Protein AF-A0A7V8WWT4-F1 (afdb_monomer_lite)

pLDDT: mean 82.58, std 17.5, range [40.53, 98.88]

Radius of gyration: 51.22 Å; chains: 1; bounding box: 113×74×146 Å

Structure (mmCIF, N/CA/C/O backbone):
data_AF-A0A7V8WWT4-F1
#
_entry.id   AF-A0A7V8WWT4-F1
#
loop_
_atom_site.group_PDB
_atom_site.id
_atom_site.type_symbol
_atom_site.label_atom_id
_atom_site.label_alt_id
_atom_site.label_comp_id
_atom_site.label_asym_id
_atom_site.label_entity_id
_atom_site.label_seq_id
_atom_site.pdbx_PDB_ins_code
_atom_site.Cartn_x
_atom_site.Cartn_y
_atom_site.Cartn_z
_atom_site.occupancy
_atom_site.B_iso_or_equiv
_atom_site.auth_seq_id
_atom_site.auth_comp_id
_atom_site.auth_asym_id
_atom_site.auth_atom_id
_atom_site.pdbx_PDB_model_num
ATOM 1 N N . MET A 1 1 ? 0.107 -11.619 17.453 1.00 42.78 1 MET A N 1
ATOM 2 C CA . MET A 1 1 ? 0.840 -11.493 16.175 1.00 42.78 1 MET A CA 1
ATOM 3 C C . MET A 1 1 ? -0.227 -11.252 15.140 1.00 42.78 1 MET A C 1
ATOM 5 O O . MET A 1 1 ? -1.083 -12.107 14.954 1.00 42.78 1 MET A O 1
ATOM 9 N N . ASP A 1 2 ? -0.243 -10.055 14.570 1.00 48.91 2 ASP A N 1
ATOM 10 C CA . ASP A 1 2 ? -1.483 -9.476 14.065 1.00 48.91 2 ASP A CA 1
ATOM 11 C C . ASP A 1 2 ? -1.578 -9.683 12.553 1.00 48.91 2 ASP A C 1
ATOM 13 O O . ASP A 1 2 ? -1.270 -8.792 11.765 1.00 48.91 2 ASP A O 1
ATOM 17 N N . LEU A 1 3 ? -2.003 -10.882 12.136 1.00 58.31 3 LEU A N 1
ATOM 18 C CA . LEU A 1 3 ? -2.604 -11.029 10.811 1.00 58.31 3 LEU A CA 1
ATOM 19 C C . LEU A 1 3 ? -3.961 -10.334 10.855 1.00 58.31 3 LEU A C 1
ATOM 21 O O . LEU A 1 3 ? -4.978 -10.917 11.233 1.00 58.31 3 LEU A O 1
ATOM 25 N N . THR A 1 4 ? -3.967 -9.052 10.513 1.00 60.47 4 THR A N 1
ATOM 26 C CA . THR A 1 4 ? -5.210 -8.314 10.341 1.00 60.47 4 THR A CA 1
ATOM 27 C C . THR A 1 4 ? -5.824 -8.667 8.982 1.00 60.47 4 THR A C 1
ATOM 29 O O . THR A 1 4 ? -5.107 -8.982 8.026 1.00 60.47 4 THR A O 1
ATOM 32 N N . PRO A 1 5 ? -7.156 -8.582 8.838 1.00 59.59 5 PRO A N 1
ATOM 33 C CA . PRO A 1 5 ? -7.821 -8.758 7.546 1.00 59.59 5 PRO A CA 1
ATOM 34 C C . PRO A 1 5 ? -7.287 -7.816 6.455 1.00 59.59 5 PRO A C 1
ATOM 36 O O . PRO A 1 5 ? -7.419 -8.108 5.272 1.00 59.59 5 PRO A O 1
ATOM 39 N N . GLN A 1 6 ? -6.687 -6.687 6.841 1.00 50.34 6 GLN A N 1
ATOM 40 C CA . GLN A 1 6 ? -6.044 -5.749 5.920 1.00 50.34 6 GLN A CA 1
ATOM 41 C C . GLN A 1 6 ? -4.747 -6.331 5.348 1.00 50.34 6 GLN A C 1
ATOM 43 O O . GLN A 1 6 ? -4.588 -6.357 4.134 1.00 50.34 6 GLN A O 1
ATOM 48 N N . VAL A 1 7 ? -3.893 -6.917 6.195 1.00 60.97 7 VAL A N 1
ATOM 49 C CA . VAL A 1 7 ? -2.640 -7.563 5.768 1.00 60.97 7 VAL A CA 1
ATOM 50 C C . VAL A 1 7 ? -2.910 -8.731 4.815 1.00 60.97 7 VAL A C 1
ATOM 52 O O . VAL A 1 7 ? -2.177 -8.911 3.855 1.00 60.97 7 VAL A O 1
ATOM 55 N N . ILE A 1 8 ? -3.997 -9.486 5.006 1.00 61.31 8 ILE A N 1
ATOM 56 C CA . ILE A 1 8 ? -4.389 -10.579 4.092 1.00 61.31 8 ILE A CA 1
ATOM 57 C C . ILE A 1 8 ? -4.761 -10.057 2.691 1.00 61.31 8 ILE A C 1
ATOM 59 O O . ILE A 1 8 ? -4.518 -10.745 1.703 1.00 61.31 8 ILE A O 1
ATOM 63 N N . ASN A 1 9 ? -5.337 -8.855 2.594 1.00 54.53 9 ASN A N 1
ATOM 64 C CA . ASN A 1 9 ? -5.741 -8.257 1.316 1.00 54.53 9 ASN A CA 1
ATOM 65 C C . ASN A 1 9 ? -4.593 -7.540 0.588 1.00 54.53 9 ASN A C 1
ATOM 67 O O . ASN A 1 9 ? -4.677 -7.346 -0.621 1.00 54.53 9 ASN A O 1
ATOM 71 N N . GLU A 1 10 ? -3.544 -7.143 1.307 1.00 61.12 10 GLU A N 1
ATOM 72 C CA . GLU A 1 10 ? -2.399 -6.392 0.772 1.00 61.12 10 GLU A CA 1
ATOM 73 C C . GLU A 1 10 ? -1.222 -7.287 0.348 1.00 61.12 10 GLU A C 1
ATOM 75 O O . GLU A 1 10 ? -0.209 -6.788 -0.140 1.00 61.12 10 GLU A O 1
ATOM 80 N N . ILE A 1 11 ? -1.323 -8.608 0.523 1.00 66.19 11 ILE A N 1
ATOM 81 C CA . ILE A 1 11 ? -0.240 -9.530 0.170 1.00 66.19 11 ILE A CA 1
ATOM 82 C C . ILE A 1 11 ? -0.206 -9.773 -1.337 1.00 66.19 11 ILE A C 1
ATOM 84 O O . ILE A 1 11 ? -1.115 -10.357 -1.929 1.00 66.19 11 ILE A O 1
ATOM 88 N N . GLU A 1 12 ? 0.906 -9.371 -1.945 1.00 60.31 12 GLU A N 1
ATOM 89 C CA . GLU A 1 12 ? 1.246 -9.690 -3.324 1.00 60.31 12 GLU A CA 1
ATOM 90 C C . GLU A 1 12 ? 2.194 -10.895 -3.364 1.00 60.31 12 GLU A C 1
ATOM 92 O O . GLU A 1 12 ? 3.287 -10.878 -2.797 1.00 60.31 12 GLU A O 1
ATOM 97 N N . PHE A 1 13 ? 1.776 -11.958 -4.051 1.00 74.31 13 PHE A N 1
ATOM 98 C CA . PHE A 1 13 ? 2.595 -13.149 -4.264 1.00 74.31 13 PHE A CA 1
ATOM 99 C C . PHE A 1 13 ? 3.481 -12.971 -5.497 1.00 74.31 13 PHE A C 1
ATOM 101 O O . PHE A 1 13 ? 2.998 -12.609 -6.575 1.00 74.31 13 PHE A O 1
ATOM 108 N N . SER A 1 14 ? 4.773 -13.275 -5.372 1.00 63.94 14 SER A N 1
ATOM 109 C CA . SER A 1 14 ? 5.683 -13.197 -6.515 1.00 63.94 14 SER A CA 1
ATOM 110 C C . SER A 1 14 ? 5.443 -14.342 -7.514 1.00 63.94 14 SER A C 1
ATOM 112 O O . SER A 1 14 ? 5.085 -15.462 -7.141 1.00 63.94 14 SER A O 1
ATOM 114 N N . MET A 1 15 ? 5.607 -14.059 -8.813 1.00 51.66 15 MET A N 1
ATOM 115 C CA . MET A 1 15 ? 5.493 -15.069 -9.869 1.00 51.66 15 MET A CA 1
ATOM 116 C C . MET A 1 15 ? 6.858 -15.693 -10.172 1.00 51.66 15 MET A C 1
ATOM 118 O O . MET A 1 15 ? 7.742 -15.036 -10.728 1.00 51.66 15 MET A O 1
ATOM 122 N N . ALA A 1 16 ? 7.010 -16.986 -9.895 1.00 58.88 16 ALA A N 1
ATOM 123 C CA . ALA A 1 16 ? 8.071 -17.792 -10.488 1.00 58.88 16 ALA A CA 1
ATOM 124 C C . ALA A 1 16 ? 7.676 -18.171 -11.928 1.00 58.88 16 ALA A C 1
ATOM 126 O O . ALA A 1 16 ? 6.510 -18.062 -12.298 1.00 58.88 16 ALA A O 1
ATOM 127 N N . ARG A 1 17 ? 8.632 -18.627 -12.761 1.00 60.00 17 ARG A N 1
ATOM 128 C CA . ARG A 1 17 ? 8.524 -18.887 -14.227 1.00 60.00 17 ARG A CA 1
ATOM 129 C C . ARG A 1 17 ? 7.228 -19.556 -14.739 1.00 60.00 17 ARG A C 1
ATOM 131 O O . ARG A 1 17 ? 7.003 -19.549 -15.950 1.00 60.00 17 ARG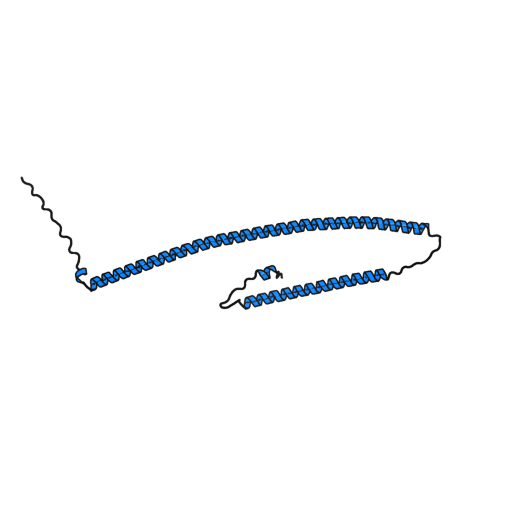 A O 1
ATOM 138 N N . ARG A 1 18 ? 6.399 -20.136 -13.865 1.00 52.44 18 ARG A N 1
ATOM 139 C CA . ARG A 1 18 ? 5.017 -20.539 -14.130 1.00 52.44 18 ARG A CA 1
ATOM 140 C C . ARG A 1 18 ? 4.189 -20.580 -12.825 1.00 52.44 18 ARG A C 1
ATOM 142 O O . ARG A 1 18 ? 4.132 -21.623 -12.188 1.00 52.44 18 ARG A O 1
ATOM 149 N N . GLY A 1 19 ? 3.522 -19.480 -12.468 1.00 66.69 19 GLY A N 1
ATOM 150 C CA . GLY A 1 19 ? 2.599 -19.400 -11.318 1.00 66.69 19 GLY A CA 1
ATOM 151 C C . GLY A 1 19 ? 3.191 -18.722 -10.077 1.00 66.69 19 GLY A C 1
ATOM 152 O O . GLY A 1 19 ? 4.268 -18.138 -10.145 1.00 66.69 19 GLY A O 1
ATOM 153 N N . TYR A 1 20 ? 2.459 -18.768 -8.962 1.00 75.81 20 TYR A N 1
ATOM 154 C CA . TYR A 1 20 ? 2.901 -18.227 -7.672 1.00 75.81 20 TYR A CA 1
ATOM 155 C C . TYR A 1 20 ? 4.046 -19.056 -7.078 1.00 75.81 20 TYR A C 1
ATOM 157 O O . TYR A 1 20 ? 4.105 -20.266 -7.307 1.00 75.81 20 TYR A O 1
ATOM 165 N N . ASP A 1 21 ? 4.944 -18.410 -6.336 1.00 80.94 21 ASP A N 1
ATOM 166 C CA . ASP A 1 21 ? 6.026 -19.075 -5.604 1.00 80.94 21 ASP A CA 1
ATOM 167 C C . ASP A 1 21 ? 5.464 -19.962 -4.465 1.00 80.94 21 ASP A C 1
ATOM 169 O O . ASP A 1 21 ? 4.872 -19.421 -3.525 1.00 80.94 21 ASP A O 1
ATOM 173 N N . PRO A 1 22 ? 5.606 -21.303 -4.531 1.00 75.81 22 PRO A N 1
ATOM 174 C CA . PRO A 1 22 ? 5.054 -22.217 -3.530 1.00 75.81 22 PRO A CA 1
ATOM 175 C C . PRO A 1 22 ? 5.576 -21.952 -2.117 1.00 75.81 22 PRO A C 1
ATOM 177 O O . PRO A 1 22 ? 4.798 -22.019 -1.171 1.00 75.81 22 PRO A O 1
ATOM 180 N N . ASP A 1 23 ? 6.852 -21.580 -1.977 1.00 76.88 23 ASP A N 1
ATOM 181 C CA . ASP A 1 23 ? 7.486 -21.407 -0.666 1.00 76.88 23 ASP A CA 1
ATOM 182 C C . ASP A 1 23 ? 6.906 -20.182 0.071 1.00 76.88 23 ASP A C 1
ATOM 184 O O . ASP A 1 23 ? 6.655 -20.224 1.277 1.00 76.88 23 ASP A O 1
ATOM 188 N N . GLN A 1 24 ? 6.611 -19.098 -0.662 1.00 79.19 24 GLN A N 1
ATOM 189 C CA . GLN A 1 24 ? 5.950 -17.906 -0.108 1.00 79.19 24 GLN A CA 1
ATOM 190 C C . GLN A 1 24 ? 4.486 -18.168 0.258 1.00 79.19 24 GLN A C 1
ATOM 192 O O . GLN A 1 24 ? 3.975 -17.610 1.233 1.00 79.19 24 GLN A O 1
ATOM 197 N N . VAL A 1 25 ? 3.799 -18.997 -0.530 1.00 81.88 25 VAL A N 1
ATOM 198 C CA . VAL A 1 25 ? 2.414 -19.389 -0.249 1.00 81.88 25 VAL A CA 1
ATOM 199 C C . VAL A 1 25 ? 2.359 -20.267 1.002 1.00 81.88 25 VAL A C 1
ATOM 201 O O . VAL A 1 25 ? 1.502 -20.033 1.853 1.00 81.88 25 VAL A O 1
ATOM 204 N N . ASP A 1 26 ? 3.291 -21.204 1.165 1.00 78.69 26 ASP A N 1
ATOM 205 C CA . ASP A 1 26 ? 3.359 -22.086 2.334 1.00 78.69 26 ASP A CA 1
ATOM 206 C C . ASP A 1 26 ? 3.644 -21.308 3.631 1.00 78.69 26 ASP A C 1
ATOM 208 O O . ASP A 1 26 ? 2.933 -21.488 4.624 1.00 78.69 26 ASP A O 1
ATOM 212 N N . GLU A 1 27 ? 4.596 -20.365 3.618 1.00 85.06 27 GLU A N 1
ATOM 213 C CA . GLU A 1 27 ? 4.882 -19.503 4.779 1.00 85.06 27 GLU A CA 1
ATOM 214 C C . GLU A 1 27 ? 3.663 -18.645 5.170 1.00 85.06 27 GLU A C 1
ATOM 216 O O . GLU A 1 27 ? 3.381 -18.413 6.352 1.00 85.06 27 GLU A O 1
ATOM 221 N N . PHE A 1 28 ? 2.908 -18.168 4.178 1.00 84.06 28 PHE A N 1
ATOM 222 C CA . PHE A 1 28 ? 1.687 -17.414 4.428 1.00 84.06 28 PHE A CA 1
ATOM 223 C C . PHE A 1 28 ? 0.571 -18.292 5.008 1.00 84.06 28 PHE A C 1
ATOM 225 O O . PHE A 1 28 ? -0.084 -17.890 5.973 1.00 84.06 28 PHE A O 1
ATOM 232 N N . LEU A 1 29 ? 0.369 -19.497 4.471 1.00 82.06 29 LEU A N 1
ATOM 233 C CA . LEU A 1 29 ? -0.632 -20.440 4.973 1.00 82.06 29 LEU A CA 1
ATOM 234 C C . LEU A 1 29 ? -0.357 -20.852 6.423 1.00 82.06 29 LEU A C 1
ATOM 236 O O . LEU A 1 29 ? -1.304 -20.960 7.204 1.00 82.06 29 LEU A O 1
ATOM 240 N N . GLU A 1 30 ? 0.909 -21.014 6.814 1.00 84.38 30 GLU A N 1
ATOM 241 C CA . GLU A 1 30 ? 1.287 -21.290 8.205 1.00 84.38 30 GLU A CA 1
ATOM 242 C C . GLU A 1 30 ? 0.898 -20.128 9.133 1.00 84.38 30 GLU A C 1
ATOM 244 O O . GLU A 1 30 ? 0.254 -20.331 10.167 1.00 84.38 30 GLU A O 1
ATOM 249 N N . LYS A 1 31 ? 1.181 -18.886 8.721 1.00 84.31 31 LYS A N 1
ATOM 250 C CA . LYS A 1 31 ? 0.790 -17.678 9.468 1.00 84.31 31 LYS A CA 1
ATOM 251 C C . LYS A 1 31 ? -0.730 -17.534 9.597 1.00 84.31 31 LYS A C 1
ATOM 253 O O . LYS A 1 31 ? -1.224 -17.189 10.672 1.00 84.31 31 LYS A O 1
ATOM 258 N N . VAL A 1 32 ? -1.480 -17.823 8.532 1.00 86.62 32 VAL A N 1
ATOM 259 C CA . VAL A 1 32 ? -2.954 -17.808 8.546 1.00 86.62 32 VAL A CA 1
ATOM 260 C C . VAL A 1 32 ? -3.508 -18.902 9.455 1.00 86.62 32 VAL A C 1
ATOM 262 O O . VAL A 1 32 ? -4.432 -18.638 10.223 1.00 86.62 32 VAL A O 1
ATOM 265 N N . ALA A 1 33 ? -2.942 -20.108 9.417 1.00 77.50 33 ALA A N 1
ATOM 266 C CA . ALA A 1 33 ? -3.377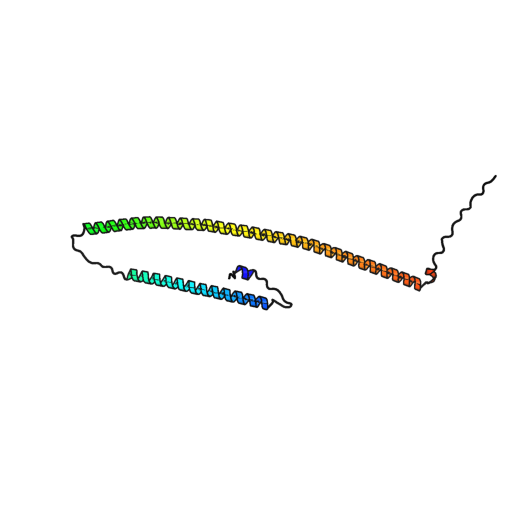 -21.212 10.266 1.00 77.50 33 ALA A CA 1
ATOM 267 C C . ALA A 1 33 ? -3.228 -20.878 11.759 1.00 77.50 33 ALA A C 1
ATOM 269 O O . ALA A 1 33 ? -4.165 -21.112 12.527 1.00 77.50 33 ALA A O 1
ATOM 270 N N . VAL A 1 34 ? -2.103 -20.272 12.159 1.00 88.00 34 VAL A N 1
ATOM 271 C CA . VAL A 1 34 ? -1.879 -19.809 13.541 1.00 88.00 34 VAL A CA 1
ATOM 272 C C . VAL A 1 34 ? -2.888 -18.727 13.926 1.00 88.00 34 VAL A C 1
ATOM 274 O O . VAL A 1 34 ? -3.558 -18.850 14.949 1.00 88.00 34 VAL A O 1
ATOM 277 N N . ALA A 1 35 ? -3.079 -17.712 13.081 1.00 84.69 35 ALA A N 1
ATOM 278 C CA . ALA A 1 35 ? -4.019 -16.629 13.366 1.00 84.69 35 ALA A CA 1
ATOM 279 C C . ALA A 1 35 ? -5.471 -17.126 13.510 1.00 84.69 35 ALA A C 1
ATOM 281 O O . ALA A 1 35 ? -6.195 -16.695 14.407 1.00 84.69 35 ALA A O 1
ATOM 282 N N . VAL A 1 36 ? -5.903 -18.063 12.660 1.00 83.44 36 VAL A N 1
ATOM 283 C CA . VAL A 1 36 ? -7.237 -18.680 12.745 1.00 83.44 36 VAL A CA 1
ATOM 284 C C . VAL A 1 36 ? -7.371 -19.549 13.999 1.00 83.44 36 VAL A C 1
ATOM 286 O O . VAL A 1 36 ? -8.438 -19.559 14.617 1.00 83.44 36 VAL A O 1
ATOM 289 N N . ALA A 1 37 ? -6.316 -20.261 14.402 1.00 81.50 37 ALA A N 1
ATOM 290 C CA . ALA A 1 37 ? -6.307 -21.030 15.645 1.00 81.50 37 ALA A CA 1
ATOM 291 C C . ALA A 1 37 ? -6.447 -20.120 16.878 1.00 81.50 37 ALA A C 1
ATOM 293 O O . ALA A 1 37 ? -7.282 -20.396 17.745 1.00 81.50 37 ALA A O 1
ATOM 294 N N . ASP A 1 38 ? -5.718 -19.004 16.920 1.00 89.12 38 ASP A N 1
ATOM 295 C CA . ASP A 1 38 ? -5.806 -18.008 17.993 1.00 89.12 38 ASP A CA 1
ATOM 296 C C . ASP A 1 38 ? -7.207 -17.383 18.061 1.00 89.12 38 ASP A C 1
ATOM 298 O O . ASP A 1 38 ? -7.804 -17.271 19.134 1.00 89.12 38 ASP A O 1
ATOM 302 N N . LEU A 1 39 ? -7.784 -17.039 16.906 1.00 86.62 39 LEU A N 1
ATOM 303 C CA . LEU A 1 39 ? -9.111 -16.425 16.820 1.00 86.62 39 LEU A CA 1
ATOM 304 C C . LEU A 1 39 ? -10.216 -17.402 17.247 1.00 86.62 39 LEU A C 1
ATOM 306 O O . LEU A 1 39 ? -11.123 -17.024 17.990 1.00 86.62 39 LEU A O 1
ATOM 310 N N . ASN A 1 40 ? -10.116 -18.674 16.849 1.00 85.00 40 ASN A N 1
ATOM 311 C CA . ASN A 1 40 ? -11.020 -19.730 17.311 1.00 85.00 40 ASN A CA 1
ATOM 312 C C . ASN A 1 40 ? -10.891 -19.985 18.817 1.00 85.00 40 ASN A C 1
ATOM 314 O O . ASN A 1 40 ? -11.911 -20.173 19.485 1.00 85.00 40 ASN A O 1
ATOM 318 N N . THR A 1 41 ? -9.671 -19.949 19.357 1.00 93.12 41 THR A N 1
ATOM 319 C CA . THR A 1 41 ? -9.417 -20.078 20.800 1.00 93.12 41 THR A CA 1
ATOM 320 C C . THR A 1 41 ? -10.062 -18.920 21.560 1.00 93.12 41 THR A C 1
ATOM 322 O O . THR A 1 41 ? -10.857 -19.149 22.471 1.00 93.12 41 THR A O 1
ATOM 325 N N . GLY A 1 42 ? -9.854 -17.679 21.109 1.00 91.56 42 GLY A N 1
ATOM 326 C CA . GLY A 1 42 ? -10.501 -16.503 21.693 1.00 91.56 42 GLY A CA 1
ATOM 327 C C . GLY A 1 42 ? -12.033 -16.541 21.602 1.00 91.56 42 GLY A C 1
ATOM 328 O O . GLY A 1 42 ? -12.723 -16.132 22.539 1.00 91.56 42 GLY A O 1
ATOM 329 N N . LEU A 1 43 ? -12.595 -17.080 20.513 1.00 89.94 43 LEU A N 1
ATOM 330 C CA . LEU A 1 43 ? -14.040 -17.298 20.371 1.00 89.94 43 LEU A CA 1
ATOM 331 C C . LEU A 1 43 ? -14.572 -18.340 21.363 1.00 89.94 43 LEU A C 1
ATOM 333 O O . LEU A 1 43 ? -15.656 -18.149 21.920 1.00 89.94 43 LEU A O 1
ATOM 337 N N . ALA A 1 44 ? -13.835 -19.430 21.584 1.00 91.06 44 ALA A N 1
ATOM 338 C CA . ALA A 1 44 ? -14.193 -20.452 22.563 1.00 91.06 44 ALA A CA 1
ATOM 339 C C . ALA A 1 44 ? -14.186 -19.877 23.989 1.00 91.06 44 ALA A C 1
ATOM 341 O O . ALA A 1 44 ? -15.183 -20.007 24.700 1.00 91.06 44 ALA A O 1
ATOM 342 N N . GLU A 1 45 ? -13.136 -19.145 24.363 1.00 94.19 45 GLU A N 1
ATOM 343 C CA . GLU A 1 45 ? -13.027 -18.476 25.666 1.00 94.19 45 GLU A CA 1
ATOM 344 C C . GLU A 1 45 ? -14.109 -17.405 25.869 1.00 94.19 45 GLU A C 1
ATOM 346 O O . GLU A 1 45 ? -14.678 -17.263 26.954 1.00 94.19 45 GLU A O 1
ATOM 351 N N . ALA A 1 46 ? -14.430 -16.627 24.830 1.00 89.88 46 ALA A N 1
ATOM 352 C CA . ALA A 1 46 ? -15.505 -15.641 24.891 1.00 89.88 46 ALA A CA 1
ATOM 353 C C . ALA A 1 46 ? -16.871 -16.308 25.107 1.00 89.88 46 ALA A C 1
ATOM 355 O O . ALA A 1 46 ? -17.640 -15.859 25.959 1.00 89.88 46 ALA A O 1
ATOM 356 N N . ARG A 1 47 ? -17.156 -17.401 24.389 1.00 93.31 47 ARG A N 1
ATOM 357 C CA . ARG A 1 47 ? -18.388 -18.187 24.564 1.00 93.31 47 ARG A CA 1
ATOM 358 C C . ARG A 1 47 ? -18.478 -18.803 25.955 1.00 93.31 47 ARG A C 1
ATOM 360 O O . ARG A 1 47 ? -19.542 -18.753 26.564 1.00 93.31 47 ARG A O 1
ATOM 367 N N . GLU A 1 48 ? -17.376 -19.329 26.483 1.00 94.06 48 GLU A N 1
ATOM 368 C CA . GLU A 1 48 ? -17.342 -19.880 27.838 1.00 94.06 48 GLU A CA 1
ATOM 369 C C . GLU A 1 48 ? -17.622 -18.803 28.894 1.00 94.06 48 GLU A C 1
ATOM 371 O O . GLU A 1 48 ? -18.425 -19.024 29.803 1.00 94.06 48 GLU A O 1
ATOM 376 N N . ARG A 1 49 ? -17.044 -17.604 28.746 1.00 90.06 49 ARG A N 1
ATOM 377 C CA . ARG A 1 49 ? -17.319 -16.471 29.644 1.00 90.06 49 ARG A CA 1
ATOM 378 C C . ARG A 1 49 ? -18.781 -16.035 29.612 1.00 90.06 49 ARG A C 1
ATOM 380 O O . ARG A 1 49 ? -19.328 -15.741 30.675 1.00 90.06 49 ARG A O 1
ATOM 387 N N . VAL A 1 50 ? -19.408 -16.014 28.433 1.00 93.12 50 VAL A N 1
ATOM 388 C CA . VAL A 1 50 ? -20.845 -15.723 28.291 1.00 93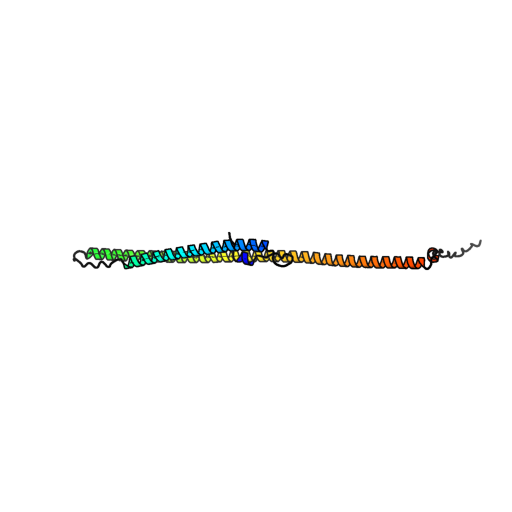.12 50 VAL A CA 1
ATOM 389 C C . VAL A 1 50 ? -21.672 -16.802 28.987 1.00 93.12 50 VAL A C 1
ATOM 391 O O . VAL A 1 50 ? -22.442 -16.475 29.885 1.00 93.12 50 VAL A O 1
ATOM 394 N N . ALA A 1 51 ? -21.419 -18.083 28.708 1.00 93.94 51 ALA A N 1
ATOM 395 C CA . ALA A 1 51 ? -22.124 -19.193 29.354 1.00 93.94 51 ALA A CA 1
ATOM 396 C C . ALA A 1 51 ? -21.924 -19.229 30.885 1.00 93.94 51 ALA A C 1
ATOM 398 O O . ALA A 1 51 ? -22.787 -19.684 31.637 1.00 93.94 51 ALA A O 1
ATOM 399 N N . ALA A 1 52 ? -20.771 -18.781 31.388 1.00 91.94 52 ALA A N 1
ATOM 400 C CA . ALA A 1 52 ? -20.514 -18.648 32.821 1.00 91.94 52 ALA A CA 1
ATOM 401 C C . ALA A 1 52 ? -21.217 -17.430 33.444 1.00 91.94 52 ALA A C 1
ATOM 403 O O . ALA A 1 52 ? -21.522 -17.445 34.637 1.00 91.94 52 ALA A O 1
ATOM 404 N N . ALA A 1 53 ? -21.437 -16.361 32.677 1.00 86.31 53 ALA A N 1
ATOM 405 C CA . ALA A 1 53 ? -22.205 -15.200 33.117 1.00 86.31 53 ALA A CA 1
ATOM 406 C C . ALA A 1 53 ? -23.709 -15.504 33.146 1.00 86.31 53 ALA A C 1
ATOM 408 O O . ALA A 1 53 ? -24.365 -15.162 34.126 1.00 86.31 53 ALA A O 1
ATOM 409 N N . GLU A 1 54 ? -24.220 -16.209 32.135 1.00 91.56 54 GLU A N 1
ATOM 410 C CA . GLU A 1 54 ? -25.615 -16.663 32.057 1.00 91.56 54 GLU A CA 1
ATOM 411 C C . GLU A 1 54 ? -25.969 -17.584 33.229 1.00 91.56 54 GLU A C 1
ATOM 413 O O . GLU A 1 54 ? -26.917 -17.301 33.955 1.00 91.56 54 GLU A O 1
ATOM 418 N N . ARG A 1 55 ? -25.135 -18.592 33.528 1.00 91.75 55 ARG A N 1
ATOM 419 C CA . ARG A 1 55 ? -25.339 -19.471 34.697 1.00 91.75 55 ARG A CA 1
ATOM 420 C C . ARG A 1 55 ? -25.411 -18.710 36.023 1.00 91.75 55 ARG A C 1
ATOM 422 O O . ARG A 1 55 ? -26.257 -19.001 36.859 1.00 91.75 55 ARG A O 1
ATOM 429 N N . ARG A 1 56 ? -24.561 -17.694 36.210 1.00 87.62 56 ARG A N 1
ATOM 430 C CA . ARG A 1 56 ? -24.592 -16.842 37.413 1.00 87.62 56 ARG A CA 1
ATOM 431 C C . ARG A 1 56 ? -25.853 -15.981 37.494 1.00 87.62 56 ARG A C 1
ATOM 433 O O . ARG A 1 56 ? -26.321 -15.713 38.598 1.00 87.62 56 ARG A O 1
ATOM 440 N N . ALA A 1 57 ? -26.382 -15.536 36.354 1.00 84.25 57 ALA A N 1
ATOM 441 C CA . ALA A 1 57 ? -27.634 -14.790 36.298 1.00 84.25 57 ALA A CA 1
ATOM 442 C C . ALA A 1 57 ? -28.831 -15.693 36.636 1.00 84.25 57 ALA A C 1
ATOM 444 O O . ALA A 1 57 ? -29.635 -15.324 37.489 1.00 84.25 57 ALA A O 1
ATOM 445 N N . GLU A 1 58 ? -28.886 -16.901 36.068 1.00 87.94 58 GLU A N 1
ATOM 446 C CA . GLU A 1 58 ? -29.920 -17.899 36.374 1.00 87.94 58 GLU A CA 1
ATOM 447 C C . GLU A 1 58 ? -29.892 -18.312 37.854 1.00 87.94 58 GLU A C 1
ATOM 449 O O . GLU A 1 58 ? -30.927 -18.326 38.517 1.00 87.94 58 GLU A O 1
ATOM 454 N N . GLU A 1 59 ? -28.714 -18.576 38.428 1.00 85.25 59 GLU A N 1
ATOM 455 C CA . GLU A 1 59 ? -28.575 -18.886 39.858 1.00 85.25 59 GLU A CA 1
ATOM 456 C C . GLU A 1 59 ? -29.049 -17.733 40.759 1.00 85.25 59 GLU A C 1
ATOM 458 O O . GLU A 1 59 ? -29.652 -17.969 41.812 1.00 85.25 59 GLU A O 1
ATOM 463 N N . ALA A 1 60 ? -28.806 -16.481 40.358 1.00 78.81 60 ALA A N 1
ATOM 464 C CA . ALA A 1 60 ? -29.284 -15.306 41.080 1.00 78.81 60 ALA A CA 1
ATOM 465 C C . ALA A 1 60 ? -30.811 -15.152 40.983 1.00 78.81 60 ALA A C 1
ATOM 467 O O . ALA A 1 60 ? -31.450 -14.804 41.979 1.00 78.81 60 ALA A O 1
ATOM 468 N N . GLU A 1 61 ? -31.395 -15.457 39.825 1.00 80.88 61 GLU A N 1
ATOM 469 C CA . GLU A 1 61 ? -32.838 -15.407 39.588 1.00 80.88 61 GLU A CA 1
ATOM 470 C C . GLU A 1 61 ? -33.567 -16.515 40.362 1.00 80.88 61 GLU A C 1
ATOM 472 O O . GLU A 1 61 ? -34.505 -16.238 41.109 1.00 80.88 61 GLU A O 1
ATOM 477 N N . VAL A 1 62 ? -33.051 -17.748 40.336 1.00 81.88 62 VAL A N 1
ATOM 478 C CA . VAL A 1 62 ? -33.578 -18.862 41.139 1.00 81.88 62 VAL A CA 1
ATOM 479 C C . VAL A 1 62 ? -33.464 -18.571 42.639 1.00 81.88 62 VAL A C 1
ATOM 481 O O . VAL A 1 62 ? -34.397 -18.850 43.392 1.00 81.88 62 VAL A O 1
ATOM 484 N N . LYS A 1 63 ? -32.367 -17.958 43.102 1.00 79.62 63 LYS A N 1
ATOM 485 C CA . LYS A 1 63 ? -32.200 -17.564 44.512 1.00 79.62 63 LYS A CA 1
ATOM 486 C C . LYS A 1 63 ? -33.136 -16.421 44.921 1.00 79.62 63 LYS A C 1
ATOM 488 O O . LYS A 1 63 ? -33.561 -16.374 46.077 1.00 79.62 63 LYS A O 1
ATOM 493 N N . ALA A 1 64 ? -33.479 -15.527 43.995 1.00 73.00 64 ALA A N 1
ATOM 494 C CA . ALA A 1 64 ? -34.482 -14.489 44.209 1.00 73.00 64 ALA A CA 1
ATOM 495 C C . ALA A 1 64 ? -35.902 -15.080 44.279 1.00 73.00 64 ALA A C 1
ATOM 497 O O . ALA A 1 64 ? -36.669 -14.693 45.159 1.00 73.00 64 ALA A O 1
ATOM 498 N N . SER A 1 65 ? -36.223 -16.064 43.434 1.00 70.75 65 SER A N 1
ATOM 499 C CA . SER A 1 65 ? -37.523 -16.753 43.426 1.00 70.75 65 SER A CA 1
ATOM 500 C C . SER A 1 65 ? -37.701 -17.777 44.556 1.00 70.75 65 SER A C 1
ATOM 502 O O . SER A 1 65 ? -38.828 -18.060 44.947 1.00 70.75 65 SER A O 1
ATOM 504 N N . GLN A 1 66 ? -36.616 -18.331 45.109 1.00 59.19 66 GLN A N 1
ATOM 505 C CA . GLN A 1 66 ? -36.655 -19.260 46.250 1.00 59.19 66 GLN A CA 1
ATOM 506 C C . GLN A 1 66 ? -36.657 -18.565 47.618 1.00 59.19 66 GLN A C 1
ATOM 508 O O . GLN A 1 66 ? -36.696 -19.248 48.640 1.00 59.19 66 GLN A O 1
ATOM 513 N N . ARG A 1 67 ? -36.619 -17.228 47.679 1.00 51.84 67 ARG A N 1
ATOM 514 C CA . ARG A 1 67 ? -36.794 -16.488 48.934 1.00 51.84 67 ARG A CA 1
ATOM 515 C C . ARG A 1 67 ? -38.282 -16.559 49.323 1.00 51.84 67 ARG A C 1
ATOM 517 O O . ARG A 1 67 ? -39.092 -15.920 48.660 1.00 51.84 67 ARG A O 1
ATOM 524 N N . PRO A 1 68 ? -38.674 -17.323 50.362 1.00 47.00 68 PRO A N 1
ATOM 525 C CA . PRO A 1 68 ? -40.082 -17.490 50.686 1.00 47.00 68 PRO A CA 1
ATOM 526 C C . PRO A 1 68 ? -40.649 -16.198 51.285 1.00 47.00 68 PRO A C 1
ATOM 528 O O . PRO A 1 68 ? -40.039 -15.595 52.175 1.00 47.00 68 PRO A O 1
ATOM 531 N N . GLU A 1 69 ? -41.845 -15.816 50.834 1.00 40.53 69 GLU A N 1
ATOM 532 C CA . GLU A 1 69 ? -42.760 -14.943 51.568 1.00 40.53 69 GLU A CA 1
ATOM 533 C C . GLU A 1 69 ? -43.009 -15.554 52.956 1.00 40.53 69 GLU A C 1
ATOM 535 O O . GLU A 1 69 ? -43.802 -16.480 53.126 1.00 40.53 69 GLU A O 1
ATOM 540 N N . ARG A 1 70 ? -42.320 -15.050 53.984 1.00 44.41 70 ARG A N 1
ATOM 541 C CA . ARG A 1 70 ? -42.774 -15.222 55.367 1.00 44.41 70 ARG A CA 1
ATOM 542 C C . ARG A 1 70 ? -43.887 -14.216 55.618 1.00 44.41 70 ARG A C 1
ATOM 544 O O . ARG A 1 70 ? -43.645 -13.124 56.122 1.00 44.41 70 ARG A O 1
ATOM 551 N N . VAL A 1 71 ? -45.105 -14.616 55.277 1.00 44.81 71 VAL A N 1
ATOM 552 C CA . VAL A 1 71 ? -46.311 -14.068 55.896 1.00 44.81 71 VAL A CA 1
ATOM 553 C C . VAL A 1 71 ? -46.397 -14.684 57.294 1.00 44.81 71 VAL A C 1
ATOM 555 O O . VAL A 1 71 ? -46.586 -15.890 57.436 1.00 44.81 71 VAL A O 1
ATOM 558 N N . VAL A 1 72 ? -46.188 -13.870 58.329 1.00 44.56 72 VAL A N 1
ATOM 559 C CA . VAL A 1 72 ? -46.496 -14.215 59.723 1.00 44.56 72 VAL A CA 1
ATOM 560 C C . VAL A 1 72 ? -47.359 -13.087 60.282 1.00 44.56 72 VAL A C 1
ATOM 562 O O . VAL A 1 72 ? -46.928 -11.937 60.328 1.00 44.56 72 VAL A O 1
ATOM 565 N N . GLU A 1 73 ? -48.589 -13.423 60.668 1.00 42.56 73 GLU A N 1
ATOM 566 C CA . GLU A 1 73 ? -49.552 -12.529 61.315 1.00 42.56 73 GLU A CA 1
ATOM 567 C C . GLU A 1 73 ? -49.194 -12.243 62.793 1.00 42.56 73 GLU A C 1
ATOM 569 O O . GLU A 1 73 ? -49.080 -13.159 63.602 1.00 42.56 73 GLU A O 1
ATOM 574 N N . VAL A 1 74 ? -49.009 -10.944 63.081 1.00 56.50 74 VAL A N 1
ATOM 575 C CA . VAL A 1 74 ? -49.482 -10.060 64.188 1.00 56.50 74 VAL A CA 1
ATOM 576 C C . VAL A 1 74 ? -49.496 -10.557 65.656 1.00 56.50 74 VAL A C 1
ATOM 578 O O . VAL A 1 74 ? -50.129 -11.560 65.977 1.00 56.50 74 VAL A O 1
ATOM 581 N N . PRO A 1 75 ? -48.921 -9.770 66.604 1.00 44.84 75 PRO A N 1
ATOM 582 C CA . PRO A 1 75 ? -49.751 -9.094 67.633 1.00 44.84 75 PRO A CA 1
ATOM 583 C C . PRO A 1 75 ? -49.543 -7.560 67.772 1.00 44.84 75 PRO A C 1
ATOM 585 O O . PRO A 1 75 ? -48.475 -7.004 67.526 1.00 44.84 75 PRO A O 1
ATOM 588 N N . ALA A 1 76 ? -50.602 -6.878 68.219 1.00 46.09 76 ALA A N 1
ATOM 589 C CA . ALA A 1 76 ? -50.896 -5.447 68.085 1.00 46.09 76 ALA A CA 1
ATOM 590 C C . ALA A 1 76 ? -50.230 -4.451 69.076 1.00 46.09 76 ALA A C 1
ATOM 592 O O . ALA A 1 76 ? -50.879 -3.504 69.510 1.00 46.09 76 ALA A O 1
ATOM 593 N N . GLU A 1 77 ? -48.931 -4.568 69.372 1.00 41.88 77 GLU A N 1
ATOM 594 C CA . GLU A 1 77 ? -48.184 -3.516 70.115 1.00 41.88 77 GLU A CA 1
ATOM 595 C C . GLU A 1 77 ? -47.097 -2.808 69.275 1.00 41.88 77 GLU A C 1
ATOM 597 O O . GLU A 1 77 ? -46.419 -1.897 69.741 1.00 41.88 77 GLU A O 1
ATOM 602 N N . GLN A 1 78 ? -46.959 -3.158 67.991 1.00 46.78 78 GLN A N 1
ATOM 603 C CA . GLN A 1 78 ? -45.834 -2.740 67.137 1.00 46.78 78 GLN A CA 1
ATOM 604 C C . GLN A 1 78 ? -46.155 -1.632 66.116 1.00 46.78 78 GLN A C 1
ATOM 606 O O . GLN A 1 78 ? -45.306 -1.302 65.292 1.00 46.78 78 GLN A O 1
ATOM 611 N N . SER A 1 79 ? -47.338 -1.008 66.155 1.00 47.47 79 SER A N 1
ATOM 612 C CA . SER A 1 79 ? -47.773 -0.065 65.103 1.00 47.47 79 SER A CA 1
ATOM 613 C C . SER A 1 79 ? -46.912 1.203 64.985 1.00 47.47 79 SER A C 1
ATOM 615 O O . SER A 1 79 ? -46.855 1.792 63.909 1.00 47.47 79 SER A O 1
ATOM 617 N N . ALA A 1 80 ? -46.209 1.609 66.049 1.00 49.75 80 ALA A N 1
ATOM 618 C CA . ALA A 1 80 ? -45.234 2.704 65.989 1.00 49.75 80 ALA A CA 1
ATOM 619 C C . ALA A 1 80 ? -43.876 2.258 65.408 1.00 49.75 80 ALA A C 1
ATOM 621 O O . ALA A 1 80 ? -43.202 3.039 64.746 1.00 49.75 80 ALA A O 1
ATOM 622 N N . SER A 1 81 ? -43.491 0.992 65.608 1.00 54.09 81 SER A N 1
ATOM 623 C CA . SER A 1 81 ? -42.245 0.418 65.084 1.00 54.09 81 SER A CA 1
ATOM 624 C C . SER A 1 81 ? -42.381 -0.001 63.616 1.00 54.09 81 SER A C 1
ATOM 626 O O . SER A 1 81 ? -41.488 0.280 62.831 1.00 54.09 81 SER A O 1
ATOM 628 N N . ALA A 1 82 ? -43.516 -0.569 63.201 1.00 54.81 82 ALA A N 1
ATOM 629 C CA . ALA A 1 82 ? -43.778 -0.914 61.801 1.00 54.81 82 ALA A CA 1
ATOM 630 C C . ALA A 1 82 ? -43.910 0.329 60.899 1.00 54.81 82 ALA A C 1
ATOM 632 O O . ALA A 1 82 ? -43.420 0.324 59.774 1.00 54.81 82 ALA A O 1
ATOM 633 N N . ALA A 1 83 ? -44.514 1.412 61.403 1.00 59.84 83 ALA A N 1
ATOM 634 C CA . ALA A 1 83 ? -44.575 2.689 60.690 1.00 59.84 83 ALA A CA 1
ATOM 635 C C . ALA A 1 83 ? -43.193 3.359 60.575 1.00 59.84 83 ALA A C 1
ATOM 637 O O . ALA A 1 83 ? -42.887 3.939 59.537 1.00 59.84 83 ALA A O 1
ATOM 638 N N . ALA A 1 84 ? -42.340 3.237 61.599 1.00 63.03 84 ALA A N 1
ATOM 639 C CA . ALA A 1 84 ? -40.956 3.709 61.540 1.00 63.03 84 ALA A CA 1
ATOM 640 C C . ALA A 1 84 ? -40.113 2.911 60.527 1.00 63.03 84 ALA A C 1
ATOM 642 O O . ALA A 1 84 ? -39.403 3.511 59.728 1.00 63.03 84 ALA A O 1
ATOM 643 N N . VAL A 1 85 ? -40.261 1.581 60.490 1.00 66.94 85 VAL A N 1
ATOM 644 C CA . VAL A 1 85 ? -39.563 0.706 59.526 1.00 66.94 85 VAL A CA 1
ATOM 645 C C . VAL A 1 85 ? -40.053 0.941 58.088 1.00 66.94 85 VAL A C 1
ATOM 647 O O . VAL A 1 85 ? -39.255 0.924 57.154 1.00 66.94 85 VAL A O 1
ATOM 650 N N . ALA A 1 86 ? -41.347 1.213 57.883 1.00 70.62 86 ALA A N 1
ATOM 651 C CA . ALA A 1 86 ? -41.883 1.579 56.569 1.00 70.62 86 ALA A CA 1
ATOM 652 C C . ALA A 1 86 ? -41.400 2.966 56.100 1.00 70.62 86 ALA A C 1
ATOM 654 O O . ALA A 1 86 ? -41.070 3.133 54.927 1.00 70.62 86 ALA A O 1
ATOM 655 N N . ALA A 1 87 ? -41.303 3.938 57.014 1.00 72.75 87 ALA A N 1
ATOM 656 C CA . ALA A 1 87 ? -40.772 5.268 56.718 1.00 72.75 87 ALA A CA 1
ATOM 657 C C . ALA A 1 87 ? -39.260 5.246 56.407 1.00 72.75 87 ALA A C 1
ATOM 659 O O . ALA A 1 87 ? -38.811 5.954 55.505 1.00 72.75 87 ALA A O 1
ATOM 660 N N . GLU A 1 88 ? -38.475 4.410 57.098 1.00 73.75 88 GLU A N 1
ATOM 661 C CA . GLU A 1 88 ? -37.062 4.167 56.762 1.00 73.75 88 GLU A CA 1
ATOM 662 C C . GLU A 1 88 ? -36.912 3.502 55.387 1.00 73.75 88 GLU A C 1
ATOM 664 O O . GLU A 1 88 ? -36.096 3.949 54.582 1.00 73.75 88 GLU A O 1
ATOM 669 N N . ALA A 1 89 ? -37.750 2.512 55.061 1.00 77.38 89 ALA A N 1
ATOM 670 C CA . ALA A 1 89 ? -37.742 1.873 53.744 1.00 77.38 89 ALA A CA 1
ATOM 671 C C . ALA A 1 89 ? -38.106 2.848 52.604 1.00 77.38 89 ALA A C 1
ATOM 673 O O . ALA A 1 89 ? -37.503 2.804 51.529 1.00 77.38 89 ALA A O 1
ATOM 674 N N . GLU A 1 90 ? -39.053 3.769 52.816 1.00 80.38 90 GLU A N 1
ATOM 675 C CA . GLU A 1 90 ? -39.354 4.833 51.847 1.00 80.38 90 GLU A CA 1
ATOM 676 C C . GLU A 1 90 ? -38.189 5.821 51.676 1.00 80.38 90 GLU A C 1
ATOM 678 O O . GLU A 1 90 ? -37.875 6.204 50.544 1.00 80.38 90 GLU A O 1
ATOM 683 N N . ALA A 1 91 ? -37.501 6.192 52.761 1.00 83.38 91 ALA A N 1
ATOM 684 C CA . ALA A 1 91 ? -36.312 7.045 52.705 1.00 83.38 91 ALA A CA 1
ATOM 685 C C . ALA A 1 91 ? -35.127 6.362 51.987 1.00 83.38 91 ALA A C 1
ATOM 687 O O . ALA A 1 91 ? -34.406 6.999 51.208 1.00 83.38 91 ALA A O 1
ATOM 688 N N . GLU A 1 92 ? -34.941 5.055 52.177 1.00 86.56 92 GLU A N 1
ATOM 689 C CA . GLU A 1 92 ? -33.959 4.248 51.442 1.00 86.56 92 GLU A CA 1
ATOM 690 C C . GLU A 1 92 ? -34.297 4.149 49.947 1.00 86.56 92 GLU A C 1
ATOM 692 O O . GLU A 1 92 ? -33.421 4.306 49.096 1.00 86.56 92 GLU A O 1
ATOM 697 N N . LEU A 1 93 ? -35.571 3.985 49.583 1.00 87.12 93 LEU A N 1
ATOM 698 C CA . LEU A 1 93 ? -36.003 3.997 48.179 1.00 87.12 93 LEU A CA 1
ATOM 699 C C . LEU A 1 93 ? -35.798 5.368 47.518 1.00 87.12 93 LEU A C 1
ATOM 701 O O . LEU A 1 93 ? -35.390 5.446 46.358 1.00 87.12 93 LEU A O 1
ATOM 705 N N . GLU A 1 94 ? -36.067 6.457 48.235 1.00 90.06 94 GLU A N 1
ATOM 706 C CA . GLU A 1 94 ? -35.791 7.832 47.798 1.00 90.06 94 GLU A CA 1
ATOM 707 C C . GLU A 1 94 ? -34.292 8.077 47.558 1.00 90.06 94 GLU A C 1
ATOM 709 O O . GLU A 1 94 ? -33.908 8.704 46.564 1.00 90.06 94 GLU A O 1
ATOM 714 N N . THR A 1 95 ? -33.425 7.577 48.441 1.00 91.25 95 THR A N 1
ATOM 715 C CA . THR A 1 95 ? -31.967 7.694 48.277 1.00 91.25 95 THR A CA 1
ATOM 716 C C . THR A 1 95 ? -31.456 6.816 47.135 1.00 91.25 95 THR A C 1
ATOM 718 O O . THR A 1 95 ? -30.707 7.321 46.298 1.00 91.25 95 THR A O 1
ATOM 721 N N . LEU A 1 96 ? -31.937 5.575 47.003 1.00 92.62 96 LEU A N 1
ATOM 722 C CA . LEU A 1 96 ? -31.658 4.688 45.864 1.00 92.62 96 LEU A CA 1
ATOM 723 C C . LEU A 1 96 ? -32.071 5.307 44.522 1.00 92.62 96 LEU A C 1
ATOM 725 O O . LEU A 1 96 ? -31.323 5.239 43.550 1.00 92.62 96 LEU A O 1
ATOM 729 N N . LYS A 1 97 ? -33.232 5.965 44.449 1.00 94.62 97 LYS A N 1
ATOM 730 C CA . LYS A 1 97 ? -33.662 6.674 43.230 1.00 94.62 97 LYS A CA 1
ATOM 731 C C . LYS A 1 97 ? -32.720 7.828 42.888 1.00 94.62 97 LYS A C 1
ATOM 733 O O . LYS A 1 97 ? -32.338 7.976 41.728 1.00 94.62 97 LYS A O 1
ATOM 738 N N . ARG A 1 98 ? -32.308 8.633 43.878 1.00 93.62 98 ARG A N 1
ATOM 739 C CA . ARG A 1 98 ? -31.348 9.734 43.662 1.00 93.62 98 ARG A CA 1
ATOM 740 C C . ARG A 1 98 ? -29.984 9.222 43.199 1.00 93.62 98 ARG A C 1
ATOM 742 O O . ARG A 1 98 ? -29.404 9.817 42.291 1.00 93.62 98 ARG A O 1
ATOM 749 N N . THR A 1 99 ? -29.479 8.132 43.777 1.00 94.25 99 THR A N 1
ATOM 750 C CA . THR A 1 99 ? -28.197 7.549 43.354 1.00 94.25 99 THR A CA 1
ATOM 751 C C . THR A 1 99 ? -28.283 6.927 41.965 1.00 94.25 99 THR A C 1
ATOM 753 O O . THR A 1 99 ? -27.365 7.122 41.174 1.00 94.25 99 THR A O 1
ATOM 756 N N . LEU A 1 100 ? -29.395 6.274 41.616 1.00 96.25 100 LEU A N 1
ATOM 757 C CA . LEU A 1 100 ? -29.610 5.699 40.285 1.00 96.25 100 LEU A CA 1
ATOM 758 C C . LEU A 1 100 ? -29.680 6.785 39.203 1.00 96.25 100 LEU A C 1
ATOM 760 O O . LEU A 1 100 ? -29.057 6.644 38.156 1.00 96.25 100 LEU A O 1
ATOM 764 N N . VAL A 1 101 ? -30.348 7.911 39.469 1.00 96.12 101 VAL A N 1
ATOM 765 C CA . VAL A 1 101 ? -30.374 9.058 38.541 1.00 96.12 101 VAL A CA 1
ATOM 766 C C . VAL A 1 101 ? -28.985 9.678 38.369 1.00 96.12 101 VAL A C 1
ATOM 768 O O . VAL A 1 101 ? -28.608 10.043 37.255 1.00 96.12 101 VAL A O 1
ATOM 771 N N . LEU A 1 102 ? -28.203 9.791 39.446 1.00 96.25 102 LEU A N 1
ATOM 772 C CA . LEU A 1 102 ? -26.834 10.299 39.360 1.00 96.25 102 LEU A CA 1
ATOM 773 C C . LEU A 1 102 ? -25.935 9.337 38.573 1.00 96.25 102 LEU A C 1
ATOM 775 O O . LEU A 1 102 ? -25.213 9.789 37.687 1.00 96.25 102 LEU A O 1
ATOM 779 N N . ALA A 1 103 ? -26.049 8.032 38.828 1.00 96.69 103 ALA A N 1
ATOM 780 C CA . ALA A 1 103 ? -25.347 6.990 38.086 1.00 96.69 103 ALA A CA 1
ATOM 781 C C . ALA A 1 103 ? -25.714 7.009 36.592 1.00 96.69 103 ALA A C 1
ATOM 783 O O . ALA A 1 103 ? -24.821 6.999 35.744 1.00 96.69 103 ALA A O 1
ATOM 784 N N . GLN A 1 104 ? -27.005 7.131 36.262 1.00 96.44 104 GLN A N 1
ATOM 785 C CA . GLN A 1 104 ? -27.477 7.251 34.882 1.00 96.44 104 GLN A CA 1
ATOM 786 C C . GLN A 1 104 ? -26.868 8.477 34.200 1.00 96.44 104 GLN A C 1
ATOM 788 O O . GLN A 1 104 ? -26.283 8.365 33.129 1.00 96.44 104 GLN A O 1
ATOM 793 N N . ARG A 1 105 ? -26.915 9.641 34.854 1.00 97.19 105 ARG A N 1
ATOM 794 C CA . ARG A 1 105 ? -26.344 10.873 34.301 1.00 97.19 105 ARG A CA 1
ATOM 795 C C . ARG A 1 105 ? -24.831 10.771 34.097 1.00 97.19 105 ARG A C 1
ATOM 797 O O . ARG A 1 105 ? -24.317 11.320 33.125 1.00 97.19 105 ARG A O 1
ATOM 804 N N . THR A 1 106 ? -24.112 10.098 34.996 1.00 96.06 106 THR A N 1
ATOM 805 C CA . THR A 1 106 ? -22.673 9.853 34.817 1.00 96.06 106 THR A CA 1
ATOM 806 C C . THR A 1 106 ? -22.393 8.876 33.682 1.00 96.06 106 THR A C 1
ATOM 808 O O . THR A 1 106 ? -21.443 9.096 32.937 1.00 96.06 106 THR A O 1
ATOM 811 N N . ALA A 1 107 ? -23.232 7.853 33.497 1.00 97.19 107 ALA A N 1
ATOM 812 C CA . ALA A 1 107 ? -23.122 6.933 32.371 1.00 97.19 107 ALA A CA 1
ATOM 813 C C . ALA A 1 107 ? -23.368 7.662 31.043 1.00 97.19 107 ALA A C 1
ATOM 815 O O . ALA A 1 107 ? -22.549 7.559 30.135 1.00 97.19 107 ALA A O 1
ATOM 816 N N . ASP A 1 108 ? -24.420 8.479 30.958 1.00 97.50 108 ASP A N 1
ATOM 817 C CA . ASP A 1 108 ? -24.729 9.275 29.764 1.00 97.50 108 ASP A CA 1
ATOM 818 C C . ASP A 1 108 ? -23.599 10.269 29.438 1.00 97.50 108 ASP A C 1
ATOM 820 O O . ASP A 1 108 ? -23.237 10.459 28.275 1.00 97.50 108 ASP A O 1
ATOM 824 N N . ALA A 1 109 ? -23.006 10.894 30.462 1.00 97.12 109 ALA A N 1
ATOM 825 C CA . ALA A 1 109 ? -21.853 11.775 30.292 1.00 97.12 109 ALA A CA 1
ATOM 826 C C . ALA A 1 109 ? -20.620 11.015 29.776 1.00 97.12 109 ALA A C 1
ATOM 828 O O . ALA A 1 109 ? -19.982 11.482 28.833 1.00 97.12 109 ALA A O 1
ATOM 829 N N . ALA A 1 110 ? -20.330 9.837 30.335 1.00 97.31 110 ALA A N 1
ATOM 830 C CA . ALA A 1 110 ? -19.221 8.990 29.903 1.00 97.31 110 ALA A CA 1
ATOM 831 C C . ALA A 1 110 ? -19.408 8.481 28.464 1.00 97.31 110 ALA A C 1
ATOM 833 O O . ALA A 1 110 ? -18.459 8.487 27.685 1.00 97.31 110 ALA A O 1
ATOM 834 N N . VAL A 1 111 ? -20.632 8.100 28.078 1.00 98.12 111 VAL A N 1
ATOM 835 C CA . VAL A 1 111 ? -20.956 7.703 26.697 1.00 98.12 111 VAL A CA 1
ATOM 836 C C . VAL A 1 111 ? -20.725 8.868 25.743 1.00 98.12 111 VAL A C 1
ATOM 838 O O . VAL A 1 111 ? -20.057 8.706 24.726 1.00 98.12 111 VAL A O 1
ATOM 841 N N . LYS A 1 112 ? -21.209 10.065 26.084 1.00 98.06 112 LYS A N 1
ATOM 842 C CA . LYS A 1 112 ? -21.017 11.252 25.246 1.00 98.06 112 LYS A CA 1
ATOM 843 C C . LYS A 1 112 ? -19.540 11.619 25.089 1.00 98.06 112 LYS A C 1
ATOM 845 O O . LYS A 1 112 ? -19.120 12.000 23.999 1.00 98.06 112 LYS A O 1
ATOM 850 N N . GLU A 1 113 ? -18.757 11.524 26.159 1.00 97.81 113 GLU A N 1
ATOM 851 C CA . GLU A 1 113 ? -17.311 11.749 26.113 1.00 97.81 113 GLU A CA 1
ATOM 852 C C . GLU A 1 113 ? -16.617 10.711 25.223 1.00 97.81 113 GLU A C 1
ATOM 854 O O . GLU A 1 113 ? -15.854 11.082 24.330 1.00 97.81 113 GLU A O 1
ATOM 859 N N . ALA A 1 114 ? -16.963 9.431 25.381 1.00 98.00 114 ALA A N 1
ATOM 860 C CA . ALA A 1 114 ? -16.449 8.355 24.543 1.00 98.00 114 ALA A CA 1
ATOM 861 C C . ALA A 1 114 ? -16.816 8.540 23.062 1.00 98.00 114 ALA A C 1
ATOM 863 O O . ALA A 1 114 ? -15.980 8.309 22.195 1.00 98.00 114 ALA A O 1
ATOM 864 N N . GLU A 1 115 ? -18.029 9.002 22.747 1.00 98.12 115 GLU A N 1
ATOM 865 C CA . GLU A 1 115 ? -18.436 9.304 21.371 1.00 98.12 115 GLU A CA 1
ATOM 866 C C . GLU A 1 115 ? -17.633 10.457 20.759 1.00 98.12 115 GLU A C 1
ATOM 868 O O . GLU A 1 115 ? -17.243 10.387 19.591 1.00 98.12 115 GLU A O 1
ATOM 873 N N . VAL A 1 116 ? -17.389 11.526 21.522 1.00 98.44 116 VAL A N 1
ATOM 874 C CA . VAL A 1 116 ? -16.571 12.659 21.063 1.00 98.44 116 VAL A CA 1
ATOM 875 C C . VAL A 1 116 ? -15.141 12.200 20.803 1.00 98.44 116 VAL A C 1
ATOM 877 O O . VAL A 1 116 ? -14.579 12.517 19.753 1.00 98.44 116 VAL A O 1
ATOM 880 N N . GLU A 1 117 ? -14.577 11.414 21.715 1.00 98.00 117 GLU A N 1
ATOM 881 C CA . GLU A 1 117 ? -13.222 10.895 21.585 1.00 98.00 117 GLU A CA 1
ATOM 882 C C . GLU A 1 117 ? -13.101 9.897 20.428 1.00 98.00 117 GLU A C 1
ATOM 884 O O . GLU A 1 117 ? -12.175 9.994 19.624 1.00 98.00 117 GLU A O 1
ATOM 889 N N . ALA A 1 118 ? -14.082 9.011 20.248 1.00 98.19 118 ALA A N 1
ATOM 890 C CA . ALA A 1 118 ? -14.140 8.102 19.107 1.00 98.19 118 ALA A CA 1
ATOM 891 C C . ALA A 1 118 ? -14.178 8.874 17.781 1.00 98.19 118 ALA A C 1
ATOM 893 O O . ALA A 1 118 ? -13.406 8.576 16.870 1.00 98.19 118 ALA A O 1
ATOM 894 N N . ARG A 1 119 ? -15.013 9.917 17.679 1.00 98.31 119 ARG A N 1
ATOM 895 C CA . ARG A 1 119 ? -15.056 10.784 16.487 1.00 98.31 119 ARG A CA 1
ATOM 896 C C . ARG A 1 119 ? -13.731 11.502 16.258 1.00 98.31 119 ARG A C 1
ATOM 898 O O . ARG A 1 119 ? -13.309 11.634 15.112 1.00 98.31 119 ARG A O 1
ATOM 905 N N . ARG A 1 120 ? -13.065 11.949 17.325 1.00 98.56 120 ARG A N 1
ATOM 906 C CA . ARG A 1 120 ? -11.749 12.594 17.246 1.00 98.56 120 ARG A CA 1
ATOM 907 C C . ARG A 1 120 ? -10.691 11.627 16.715 1.00 98.56 120 ARG A C 1
ATOM 909 O O . ARG A 1 120 ? -9.946 11.995 15.811 1.00 98.56 120 ARG A O 1
ATOM 916 N N . ILE A 1 121 ? -10.641 10.408 17.249 1.00 98.31 121 ILE A N 1
ATOM 917 C CA . ILE A 1 121 ? -9.687 9.371 16.837 1.00 98.31 121 ILE A CA 1
ATOM 918 C C . ILE A 1 121 ? -9.927 8.972 15.381 1.00 98.31 121 ILE A C 1
ATOM 920 O O . ILE A 1 121 ? -8.981 8.964 14.600 1.00 98.31 121 ILE A O 1
ATOM 924 N N . VAL A 1 122 ? -11.177 8.704 14.995 1.00 98.56 122 VAL A N 1
ATOM 925 C CA . VAL A 1 122 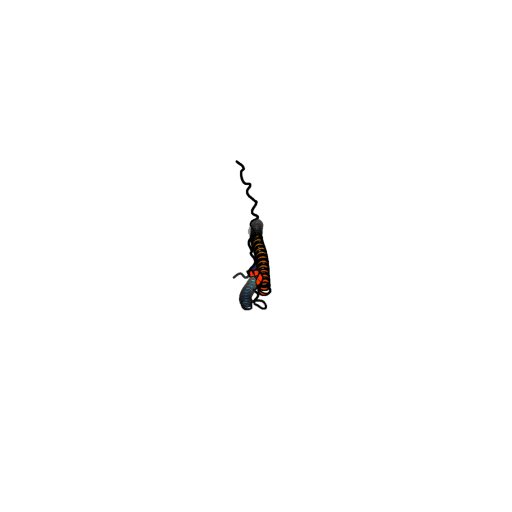? -11.523 8.352 13.609 1.00 98.56 122 VAL A CA 1
ATOM 926 C C . VAL A 1 122 ? -11.173 9.498 12.660 1.00 98.56 122 VAL A C 1
ATOM 928 O O . VAL A 1 122 ? -10.517 9.272 11.650 1.00 98.56 122 VAL A O 1
ATOM 931 N N . GLY A 1 123 ? -11.521 10.741 13.006 1.00 98.56 123 GLY A N 1
ATOM 932 C CA . GLY A 1 123 ? -11.192 11.907 12.185 1.00 98.56 123 GLY A CA 1
ATOM 933 C C . GLY A 1 123 ? -9.685 12.118 12.006 1.00 98.56 123 GLY A C 1
ATOM 934 O O . GLY A 1 123 ? -9.245 12.445 10.903 1.00 98.56 123 GLY A O 1
ATOM 935 N N . ALA A 1 124 ? -8.895 11.900 13.063 1.00 98.38 124 ALA A N 1
ATOM 936 C CA . ALA A 1 124 ? -7.436 11.951 12.998 1.00 98.38 124 ALA A CA 1
ATOM 937 C C . ALA A 1 124 ? -6.874 10.824 12.120 1.00 98.38 124 ALA A C 1
ATOM 939 O O . ALA A 1 124 ? -6.137 11.102 11.179 1.00 98.38 124 ALA A O 1
ATOM 940 N N . ALA A 1 125 ? -7.301 9.580 12.348 1.00 98.38 125 ALA A N 1
ATOM 941 C CA . ALA A 1 125 ? -6.859 8.427 11.568 1.00 98.38 125 ALA A CA 1
ATOM 942 C C . ALA A 1 125 ? -7.196 8.570 10.076 1.00 98.38 125 ALA A C 1
ATOM 944 O O . ALA A 1 125 ? -6.371 8.271 9.218 1.00 98.38 125 ALA A O 1
ATOM 945 N N . GLU A 1 126 ? -8.384 9.077 9.744 1.00 98.38 126 GLU A N 1
ATOM 946 C CA . GLU A 1 126 ? -8.749 9.358 8.358 1.00 98.38 126 GLU A CA 1
ATOM 947 C C . GLU A 1 126 ? -7.914 10.488 7.742 1.00 98.38 126 GLU A C 1
ATOM 949 O O . GLU A 1 126 ? -7.600 10.444 6.552 1.00 98.38 126 GLU A O 1
ATOM 954 N N . ALA A 1 127 ? -7.589 11.534 8.507 1.00 98.44 127 ALA A N 1
ATOM 955 C CA . ALA A 1 127 ? -6.733 12.616 8.028 1.00 98.44 127 ALA A CA 1
ATOM 956 C C . ALA A 1 127 ? -5.311 12.112 7.751 1.00 98.44 127 ALA A C 1
ATOM 958 O O . ALA A 1 127 ? -4.768 12.411 6.686 1.00 98.44 127 ALA A O 1
ATOM 959 N N . ASP A 1 128 ? -4.766 11.295 8.650 1.00 98.06 128 ASP A N 1
ATOM 960 C CA . ASP A 1 128 ? -3.452 10.672 8.507 1.00 98.06 128 ASP A CA 1
ATOM 961 C C . ASP A 1 128 ? -3.423 9.703 7.319 1.00 98.06 128 ASP A C 1
ATOM 963 O O . ASP A 1 128 ? -2.509 9.761 6.497 1.00 98.06 128 ASP A O 1
ATOM 967 N N . ALA A 1 129 ? -4.462 8.875 7.155 1.00 98.06 129 ALA A N 1
ATOM 968 C CA . ALA A 1 129 ? -4.598 7.984 6.004 1.00 98.06 129 ALA A CA 1
ATOM 969 C C . ALA A 1 129 ? -4.652 8.771 4.687 1.00 98.06 129 ALA A C 1
ATOM 971 O O . ALA A 1 129 ? -3.925 8.459 3.744 1.00 98.06 129 ALA A O 1
ATOM 972 N N . ARG A 1 130 ? -5.461 9.839 4.620 1.00 98.50 130 ARG A N 1
ATOM 973 C CA . ARG A 1 130 ? -5.518 10.718 3.439 1.00 98.50 130 ARG A CA 1
ATOM 974 C C . ARG A 1 130 ? -4.158 11.350 3.141 1.00 98.50 130 ARG A C 1
ATOM 976 O O . ARG A 1 130 ? -3.748 11.358 1.984 1.00 98.50 130 ARG A O 1
ATOM 983 N N . ALA A 1 131 ? -3.448 11.841 4.155 1.00 98.31 131 ALA A N 1
ATOM 984 C CA . ALA A 1 131 ? -2.115 12.414 3.981 1.00 98.31 131 ALA A CA 1
ATOM 985 C C . ALA A 1 131 ? -1.107 11.373 3.459 1.00 98.31 131 ALA A C 1
ATOM 987 O O . ALA A 1 131 ? -0.422 11.630 2.471 1.00 98.31 131 ALA A O 1
ATOM 988 N N . ALA A 1 132 ? -1.079 10.175 4.047 1.00 98.12 132 ALA A N 1
ATOM 989 C CA . ALA A 1 132 ? -0.201 9.086 3.622 1.00 98.12 132 ALA A CA 1
ATOM 990 C C . ALA A 1 132 ? -0.488 8.621 2.182 1.00 98.12 132 ALA A C 1
ATOM 992 O O . ALA A 1 132 ? 0.445 8.360 1.411 1.00 98.12 132 ALA A O 1
ATOM 993 N N . HIS A 1 133 ? -1.765 8.564 1.790 1.00 98.44 133 HIS A N 1
ATOM 994 C CA . HIS A 1 133 ? -2.163 8.247 0.419 1.00 98.44 133 HIS A CA 1
ATOM 995 C C . HIS A 1 133 ? -1.719 9.326 -0.569 1.00 98.44 133 HIS A C 1
ATOM 997 O O . HIS A 1 133 ? -1.160 8.995 -1.614 1.00 98.44 133 HIS A O 1
ATOM 1003 N N . GLU A 1 134 ? -1.917 10.605 -0.249 1.00 98.62 134 GLU A N 1
ATOM 1004 C CA . GLU A 1 134 ? -1.478 11.705 -1.111 1.00 98.62 134 GLU A CA 1
ATOM 1005 C C . GLU A 1 134 ? 0.045 11.759 -1.256 1.00 98.62 134 GLU A C 1
ATOM 1007 O O . GLU A 1 134 ? 0.548 11.977 -2.360 1.00 98.62 134 GLU A O 1
ATOM 1012 N N . ASP A 1 135 ? 0.791 11.501 -0.184 1.00 98.50 135 ASP A N 1
ATOM 1013 C CA . ASP A 1 135 ? 2.252 11.454 -0.231 1.00 98.50 135 ASP A CA 1
ATOM 1014 C C . ASP A 1 135 ? 2.760 10.275 -1.065 1.00 98.50 135 ASP A C 1
ATOM 1016 O O . ASP A 1 135 ? 3.656 10.445 -1.894 1.00 98.50 135 ASP A O 1
ATOM 1020 N N . THR A 1 136 ? 2.154 9.095 -0.917 1.00 98.38 136 THR A N 1
ATOM 1021 C CA . THR A 1 136 ? 2.466 7.932 -1.763 1.00 98.38 136 THR A CA 1
ATOM 1022 C C . THR A 1 136 ? 2.152 8.225 -3.2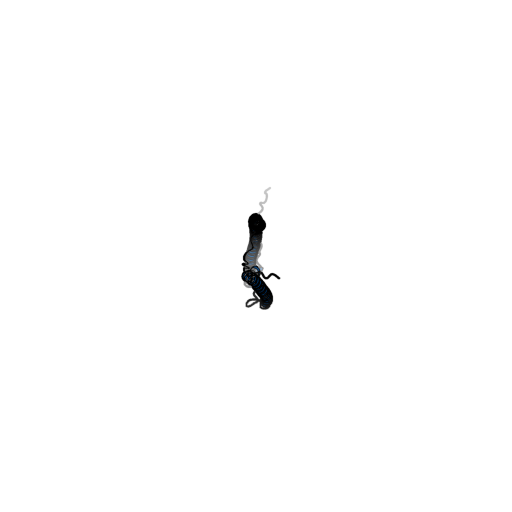26 1.00 98.38 136 THR A C 1
ATOM 1024 O O . THR A 1 136 ? 2.991 8.009 -4.099 1.00 98.38 136 THR A O 1
ATOM 1027 N N . ARG A 1 137 ? 0.974 8.794 -3.506 1.00 98.62 137 ARG A N 1
ATOM 1028 C CA . ARG A 1 137 ? 0.563 9.174 -4.861 1.00 98.62 137 ARG A CA 1
ATOM 1029 C C . ARG A 1 137 ? 1.539 10.171 -5.486 1.00 98.62 137 ARG A C 1
ATOM 1031 O O . ARG A 1 137 ? 1.867 10.031 -6.659 1.00 98.62 137 ARG A O 1
ATOM 1038 N N . ARG A 1 138 ? 2.012 11.164 -4.725 1.00 98.69 138 ARG A N 1
ATOM 1039 C CA . ARG A 1 138 ? 3.023 12.129 -5.191 1.00 98.69 138 ARG A CA 1
ATOM 1040 C C . ARG A 1 138 ? 4.332 11.436 -5.554 1.00 98.69 138 ARG A C 1
ATOM 1042 O O . ARG A 1 138 ? 4.802 11.636 -6.666 1.00 98.69 138 ARG A O 1
ATOM 1049 N N . ARG A 1 139 ? 4.852 10.563 -4.683 1.00 98.56 139 ARG A N 1
ATOM 1050 C CA . ARG A 1 139 ? 6.075 9.786 -4.962 1.00 98.56 139 ARG A CA 1
ATOM 1051 C C . ARG A 1 139 ? 5.946 8.959 -6.238 1.00 98.56 139 ARG A C 1
ATOM 1053 O O . ARG A 1 139 ? 6.840 9.003 -7.069 1.00 98.56 139 ARG A O 1
ATOM 1060 N N . LEU A 1 140 ? 4.812 8.281 -6.432 1.00 98.56 140 LEU A N 1
ATOM 1061 C CA . LEU A 1 140 ? 4.558 7.502 -7.648 1.00 98.56 140 LEU A CA 1
ATOM 1062 C C . LEU A 1 140 ? 4.523 8.378 -8.905 1.00 98.56 140 LEU A C 1
ATOM 1064 O O . LEU A 1 140 ? 5.055 7.986 -9.937 1.00 98.56 140 LEU A O 1
ATOM 1068 N N . VAL A 1 141 ? 3.911 9.563 -8.838 1.00 98.62 141 VAL A N 1
ATOM 1069 C CA . VAL A 1 141 ? 3.898 10.509 -9.966 1.00 98.62 141 VAL A CA 1
ATOM 1070 C C . VAL A 1 141 ? 5.308 11.013 -10.275 1.00 98.62 141 VAL A C 1
ATOM 1072 O O . VAL A 1 141 ? 5.689 11.062 -11.445 1.00 98.62 141 VAL A O 1
ATOM 1075 N N . ASP A 1 142 ? 6.093 11.336 -9.249 1.00 98.69 142 ASP A N 1
ATOM 1076 C CA . ASP A 1 142 ? 7.477 11.776 -9.416 1.00 98.69 142 ASP A CA 1
ATOM 1077 C C . ASP A 1 142 ? 8.326 10.656 -10.036 1.00 98.69 142 ASP A C 1
ATOM 1079 O O . ASP A 1 142 ? 8.994 10.875 -11.047 1.00 98.69 142 ASP A O 1
ATOM 1083 N N . GLU A 1 143 ? 8.234 9.429 -9.519 1.00 98.69 143 GLU A N 1
ATOM 1084 C CA . GLU A 1 143 ? 8.913 8.256 -10.078 1.00 98.69 143 GLU A CA 1
ATOM 1085 C C . GLU A 1 143 ? 8.507 8.005 -11.534 1.00 98.69 143 GLU A C 1
ATOM 1087 O O . GLU A 1 143 ? 9.379 7.865 -12.394 1.00 98.69 143 GLU A O 1
ATOM 1092 N N . LEU A 1 144 ? 7.209 8.030 -11.848 1.00 98.75 144 LEU A N 1
ATOM 1093 C CA . LEU A 1 144 ? 6.721 7.888 -13.222 1.00 98.75 144 LEU A CA 1
ATOM 1094 C C . LEU A 1 144 ? 7.304 8.959 -14.143 1.00 98.75 144 LEU A C 1
ATOM 1096 O O . LEU A 1 144 ? 7.755 8.623 -15.236 1.00 98.75 144 LEU A O 1
ATOM 1100 N N . SER A 1 145 ? 7.372 10.212 -13.691 1.00 98.69 145 SER A N 1
ATOM 1101 C CA . SER A 1 145 ? 7.967 11.296 -14.476 1.00 98.69 145 SER A CA 1
ATOM 1102 C C . SER A 1 145 ? 9.463 11.066 -14.734 1.00 98.69 145 SER A C 1
ATOM 1104 O O . SER A 1 145 ? 9.941 11.261 -15.852 1.00 98.69 145 SER A O 1
ATOM 1106 N N . THR A 1 146 ? 10.210 10.564 -13.743 1.00 98.62 146 THR A N 1
ATOM 1107 C CA . THR A 1 146 ? 11.636 10.240 -13.923 1.00 98.62 146 THR A CA 1
ATOM 1108 C C . THR A 1 146 ? 11.836 9.062 -14.876 1.00 98.62 146 THR A C 1
ATOM 1110 O O . THR A 1 146 ? 12.720 9.103 -15.737 1.00 98.62 146 THR A O 1
ATOM 1113 N N . LEU A 1 147 ? 10.985 8.035 -14.781 1.00 98.69 147 LEU A N 1
ATOM 1114 C CA . LEU A 1 147 ? 10.998 6.882 -15.679 1.00 98.69 147 LEU A CA 1
ATOM 1115 C C . LEU A 1 147 ? 10.601 7.274 -17.102 1.00 98.69 147 LEU A C 1
ATOM 1117 O O . LEU A 1 147 ? 11.164 6.747 -18.058 1.00 98.69 147 LEU A O 1
ATOM 1121 N N . GLU A 1 148 ? 9.666 8.205 -17.267 1.00 98.75 148 GLU A N 1
ATOM 1122 C CA . GLU A 1 148 ? 9.297 8.784 -18.559 1.00 98.75 148 GLU A CA 1
ATOM 1123 C C . GLU A 1 148 ? 10.470 9.499 -19.217 1.00 98.75 148 GLU A C 1
ATOM 1125 O O . GLU A 1 148 ? 10.817 9.167 -20.351 1.00 98.75 148 GLU A O 1
ATOM 1130 N N . VAL A 1 149 ? 11.145 10.383 -18.482 1.00 98.81 149 VAL A N 1
ATOM 1131 C CA . VAL A 1 149 ? 12.340 11.078 -18.977 1.00 98.81 149 VAL A CA 1
ATOM 1132 C C . VAL A 1 149 ? 13.442 10.085 -19.357 1.00 98.81 149 VAL A C 1
ATOM 1134 O O . VAL A 1 149 ? 14.023 10.188 -20.438 1.00 98.81 149 VAL A O 1
ATOM 1137 N N . SER A 1 150 ? 13.712 9.087 -18.510 1.00 98.62 150 SER A N 1
ATOM 1138 C CA . SER A 1 150 ? 14.727 8.064 -18.795 1.00 98.62 150 SER A CA 1
ATOM 1139 C C . SER A 1 150 ? 14.376 7.229 -20.030 1.00 98.62 150 SER A C 1
ATOM 1141 O O . SER A 1 150 ? 15.225 6.999 -20.893 1.00 98.62 150 SER A O 1
ATOM 1143 N N . ARG A 1 151 ? 13.113 6.815 -20.155 1.00 98.75 151 ARG A N 1
ATOM 1144 C CA . ARG A 1 151 ? 12.597 6.052 -21.297 1.00 98.75 151 ARG A CA 1
ATOM 1145 C C . ARG A 1 151 ? 12.730 6.831 -22.601 1.00 98.75 151 ARG A C 1
ATOM 1147 O O . ARG A 1 151 ? 13.121 6.245 -23.609 1.00 98.75 151 ARG A O 1
ATOM 1154 N N . ASP A 1 152 ? 12.400 8.116 -22.599 1.00 98.81 152 ASP A N 1
ATOM 1155 C CA . ASP A 1 152 ? 12.493 8.938 -23.803 1.00 98.81 152 ASP A CA 1
ATOM 1156 C C . ASP A 1 152 ? 13.952 9.225 -24.182 1.00 98.81 152 ASP A C 1
ATOM 1158 O O . ASP A 1 152 ? 14.297 9.084 -25.355 1.00 98.81 152 ASP A O 1
ATOM 1162 N N . SER A 1 153 ? 14.840 9.446 -23.205 1.00 98.75 153 SER A N 1
ATOM 1163 C CA . SER A 1 153 ? 16.291 9.506 -23.446 1.00 98.75 153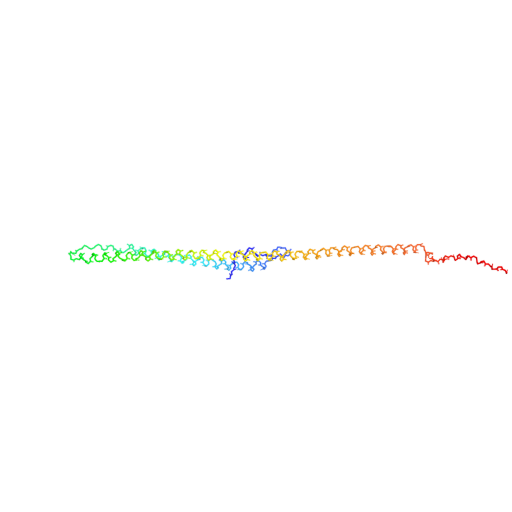 SER A CA 1
ATOM 1164 C C . SER A 1 153 ? 16.815 8.220 -24.091 1.00 98.75 153 SER A C 1
ATOM 1166 O O . SER A 1 153 ? 17.471 8.273 -25.126 1.00 98.75 153 SER A O 1
ATOM 1168 N N . LEU A 1 154 ? 16.474 7.049 -23.538 1.00 98.69 154 LEU A N 1
ATOM 1169 C CA . LEU A 1 154 ? 16.894 5.757 -24.094 1.00 98.69 154 LEU A CA 1
ATOM 1170 C C . LEU A 1 154 ? 16.359 5.538 -25.515 1.00 98.69 154 LEU A C 1
ATOM 1172 O O . LEU A 1 154 ? 17.049 4.973 -26.362 1.00 98.69 154 LEU A O 1
ATOM 1176 N N . ARG A 1 155 ? 15.132 5.980 -25.803 1.00 98.75 155 ARG A N 1
ATOM 1177 C CA . ARG A 1 155 ? 14.565 5.916 -27.158 1.00 98.75 155 ARG A CA 1
ATOM 1178 C C . ARG A 1 155 ? 15.328 6.801 -28.133 1.00 98.75 155 ARG A C 1
ATOM 1180 O O . ARG A 1 155 ? 15.554 6.384 -29.270 1.00 98.75 155 ARG A O 1
ATOM 1187 N N . ASP A 1 156 ? 15.713 7.996 -27.713 1.00 98.88 156 ASP A N 1
ATOM 1188 C CA . ASP A 1 156 ? 16.491 8.903 -28.548 1.00 98.88 156 ASP A CA 1
ATOM 1189 C C . ASP A 1 156 ? 17.920 8.393 -28.769 1.00 98.88 156 ASP A C 1
ATOM 1191 O O . ASP A 1 156 ? 18.419 8.470 -29.897 1.00 98.88 156 ASP A O 1
ATOM 1195 N N . ASP A 1 157 ? 18.524 7.759 -27.762 1.00 98.75 157 ASP A N 1
ATOM 1196 C CA . ASP A 1 157 ? 19.814 7.075 -27.878 1.00 98.75 157 ASP A CA 1
ATOM 1197 C C . ASP A 1 157 ? 19.748 5.918 -28.882 1.00 98.75 157 ASP A C 1
ATOM 1199 O O . ASP A 1 157 ? 20.593 5.820 -29.775 1.00 98.75 157 ASP A O 1
ATOM 1203 N N . VAL A 1 158 ? 18.712 5.073 -28.808 1.00 98.75 158 VAL A N 1
ATOM 1204 C CA . VAL A 1 158 ? 18.490 3.994 -29.787 1.00 98.75 158 VAL A CA 1
ATOM 1205 C C . VAL A 1 158 ? 18.388 4.568 -31.200 1.00 98.75 158 VAL A C 1
ATOM 1207 O O . VAL A 1 158 ? 19.112 4.126 -32.093 1.00 98.75 158 VAL A O 1
ATOM 1210 N N . ARG A 1 159 ? 17.578 5.614 -31.401 1.00 98.75 159 ARG A N 1
ATOM 1211 C CA . ARG A 1 159 ? 17.459 6.289 -32.706 1.00 98.75 159 ARG A CA 1
ATOM 1212 C C . ARG A 1 159 ? 18.783 6.881 -33.182 1.00 98.75 159 ARG A C 1
ATOM 1214 O O . ARG A 1 159 ? 19.010 6.980 -34.388 1.00 98.75 159 ARG A O 1
ATOM 1221 N N . ALA A 1 160 ? 19.628 7.371 -32.277 1.00 98.69 160 ALA A N 1
ATOM 1222 C CA . ALA A 1 160 ? 20.945 7.901 -32.621 1.00 98.69 160 ALA A CA 1
ATOM 1223 C C . ALA A 1 160 ? 21.900 6.784 -33.062 1.00 98.69 160 ALA A C 1
ATOM 1225 O O . ALA A 1 160 ? 22.572 6.927 -34.086 1.00 98.69 160 ALA A O 1
ATOM 1226 N N . ILE A 1 161 ? 21.909 5.655 -32.348 1.00 98.69 161 ILE A N 1
ATOM 1227 C CA . ILE A 1 161 ? 22.722 4.481 -32.687 1.00 98.69 161 ILE A CA 1
ATOM 1228 C C . ILE A 1 161 ? 22.288 3.887 -34.029 1.00 98.69 161 ILE A C 1
ATOM 1230 O O . ILE A 1 161 ? 23.141 3.579 -34.860 1.00 98.69 161 ILE A O 1
ATOM 1234 N N . GLU A 1 162 ? 20.986 3.760 -34.281 1.00 98.56 162 GLU A N 1
ATOM 1235 C CA . GLU A 1 162 ? 20.459 3.259 -35.556 1.00 98.56 162 GLU A CA 1
ATOM 1236 C C . GLU A 1 162 ? 20.905 4.131 -36.734 1.00 98.56 162 GLU A C 1
ATOM 1238 O O . GLU A 1 162 ? 21.471 3.617 -37.701 1.00 98.56 162 GLU A O 1
ATOM 1243 N N . ARG A 1 163 ? 20.754 5.458 -36.615 1.00 98.75 163 ARG A N 1
ATOM 1244 C CA . ARG A 1 163 ? 21.245 6.412 -37.622 1.00 98.75 163 ARG A CA 1
ATOM 1245 C C . ARG A 1 163 ? 22.744 6.264 -37.856 1.00 98.75 163 ARG A C 1
ATOM 1247 O O . ARG A 1 163 ? 23.179 6.177 -39.002 1.00 98.75 163 ARG A O 1
ATOM 1254 N N . HIS A 1 164 ? 23.526 6.169 -36.783 1.00 98.75 164 HIS A N 1
ATOM 1255 C CA . HIS A 1 164 ? 24.967 5.985 -36.892 1.00 98.75 164 HIS A CA 1
ATOM 1256 C C . HIS A 1 164 ? 25.331 4.674 -37.607 1.00 98.75 164 HIS A C 1
ATOM 1258 O O . HIS A 1 164 ? 26.203 4.666 -38.476 1.00 98.75 164 HIS A O 1
ATOM 1264 N N . LEU A 1 165 ? 24.656 3.565 -37.287 1.00 98.69 165 LEU A N 1
ATOM 1265 C CA . LEU A 1 165 ? 24.877 2.279 -37.952 1.00 98.69 165 LEU A CA 1
ATOM 1266 C C . LEU A 1 165 ? 24.555 2.347 -39.446 1.00 98.69 165 LEU A C 1
ATOM 1268 O O . LEU A 1 165 ? 25.304 1.793 -40.254 1.00 98.69 165 LEU A O 1
ATOM 1272 N N . ASP A 1 166 ? 23.481 3.031 -39.829 1.00 98.69 166 ASP A N 1
ATOM 1273 C CA . ASP A 1 166 ? 23.112 3.191 -41.234 1.00 98.69 166 ASP A CA 1
ATOM 1274 C C . ASP A 1 166 ? 24.097 4.084 -41.995 1.00 98.69 166 ASP A C 1
ATOM 1276 O O . ASP A 1 166 ? 24.500 3.734 -43.109 1.00 98.69 166 ASP A O 1
ATOM 1280 N N . GLU A 1 167 ? 24.584 5.160 -41.375 1.00 98.69 167 GLU A N 1
ATOM 1281 C CA . GLU A 1 167 ? 25.669 5.987 -41.913 1.00 98.69 167 GLU A CA 1
ATOM 1282 C C . GLU A 1 167 ? 26.958 5.176 -42.112 1.00 98.69 167 GLU A C 1
ATOM 1284 O O . GLU A 1 167 ? 27.564 5.232 -43.187 1.00 98.69 167 GLU A O 1
ATOM 1289 N N . GLN A 1 168 ? 27.365 4.368 -41.123 1.00 98.50 168 GLN A N 1
ATOM 1290 C CA . GLN A 1 168 ? 28.545 3.503 -41.253 1.00 98.50 168 GLN A CA 1
ATOM 1291 C C . GLN A 1 168 ? 28.356 2.458 -42.356 1.00 98.50 168 GLN A C 1
ATOM 1293 O O . GLN A 1 168 ? 29.262 2.238 -43.161 1.00 98.50 168 GLN A O 1
ATOM 1298 N N . ARG A 1 169 ? 27.175 1.837 -42.451 1.00 98.44 169 ARG A N 1
ATOM 1299 C CA . ARG A 1 169 ? 26.857 0.881 -43.523 1.00 98.44 169 ARG A CA 1
ATOM 1300 C C . ARG A 1 169 ? 26.917 1.537 -44.896 1.00 98.44 169 ARG A C 1
ATOM 1302 O O . ARG A 1 169 ? 27.469 0.941 -45.820 1.00 98.44 169 ARG A O 1
ATOM 1309 N N . LEU A 1 170 ? 26.363 2.739 -45.047 1.00 98.56 170 LEU A N 1
ATOM 1310 C CA . LEU A 1 170 ? 26.415 3.483 -46.303 1.00 98.56 170 LEU A CA 1
ATOM 1311 C C . LEU A 1 170 ? 27.859 3.838 -46.668 1.00 98.56 170 LEU A C 1
ATOM 1313 O O . LEU A 1 170 ? 28.264 3.626 -47.811 1.00 98.56 170 LEU A O 1
ATOM 1317 N N . ARG A 1 171 ? 28.655 4.291 -45.693 1.00 98.44 171 ARG A N 1
ATOM 1318 C CA . ARG A 1 171 ? 30.079 4.593 -45.876 1.00 98.44 171 ARG A CA 1
ATOM 1319 C C . ARG A 1 171 ? 30.862 3.369 -46.338 1.00 98.44 171 ARG A C 1
ATOM 1321 O O . ARG A 1 171 ? 31.571 3.455 -47.334 1.00 98.44 171 ARG A O 1
ATOM 1328 N N . LEU A 1 172 ? 30.694 2.230 -45.664 1.00 98.31 172 LEU A N 1
ATOM 1329 C CA . LEU A 1 172 ? 31.350 0.974 -46.033 1.00 98.31 172 LEU A CA 1
ATOM 1330 C C . LEU A 1 172 ? 30.943 0.518 -47.436 1.00 98.31 172 LEU A C 1
ATOM 1332 O O . LEU A 1 172 ? 31.811 0.158 -48.226 1.00 98.31 172 LEU A O 1
ATOM 1336 N N . ARG A 1 173 ? 29.649 0.581 -47.782 1.00 98.38 173 ARG A N 1
ATOM 1337 C CA . ARG A 1 173 ? 29.178 0.267 -49.143 1.00 98.38 173 ARG A CA 1
ATOM 1338 C C . ARG A 1 173 ? 29.791 1.195 -50.188 1.00 98.38 173 ARG A C 1
ATOM 1340 O O . ARG A 1 173 ? 30.221 0.709 -51.227 1.00 98.38 173 ARG A O 1
ATOM 1347 N N . GLY A 1 174 ? 29.870 2.494 -49.906 1.00 98.00 174 GLY A N 1
ATOM 1348 C CA . GLY A 1 174 ? 30.518 3.470 -50.782 1.00 98.00 174 GLY A CA 1
ATOM 1349 C C . GLY A 1 174 ? 32.007 3.181 -50.974 1.00 98.00 174 GLY A C 1
ATOM 1350 O O . GLY A 1 174 ? 32.480 3.142 -52.104 1.00 98.00 174 GLY A O 1
ATOM 1351 N N . SER A 1 175 ? 32.738 2.895 -49.891 1.00 97.50 175 SER A N 1
ATOM 1352 C CA . SER A 1 175 ? 34.155 2.518 -49.961 1.00 97.50 175 SER A CA 1
ATOM 1353 C C . SER A 1 175 ? 34.376 1.214 -50.728 1.00 97.50 175 SER A C 1
ATOM 1355 O O . SER A 1 175 ? 35.303 1.135 -51.527 1.00 97.50 175 SER A O 1
ATOM 1357 N N . ILE A 1 176 ? 33.522 0.204 -50.532 1.00 97.50 176 ILE A N 1
ATOM 1358 C CA . ILE A 1 176 ? 33.578 -1.048 -51.299 1.00 97.50 176 ILE A CA 1
ATOM 1359 C C . ILE A 1 176 ? 33.315 -0.779 -52.783 1.00 97.50 176 ILE A C 1
ATOM 1361 O O . ILE A 1 176 ? 34.072 -1.268 -53.616 1.00 97.50 176 ILE A O 1
ATOM 1365 N N . ALA A 1 177 ? 32.293 0.014 -53.119 1.00 96.62 177 ALA A N 1
ATOM 1366 C CA . ALA A 1 177 ? 31.978 0.364 -54.503 1.00 96.62 177 ALA A CA 1
ATOM 1367 C C . ALA A 1 177 ? 33.132 1.121 -55.179 1.00 96.62 177 ALA A C 1
ATOM 1369 O O . ALA A 1 177 ? 33.463 0.840 -56.328 1.00 96.62 177 ALA A O 1
ATOM 1370 N N . GLU A 1 178 ? 33.793 2.029 -54.459 1.00 95.06 178 GLU A N 1
ATOM 1371 C CA . GLU A 1 178 ? 34.964 2.747 -54.967 1.00 95.06 178 GLU A CA 1
ATOM 1372 C C . GLU A 1 178 ? 36.163 1.810 -55.183 1.00 95.06 178 GLU A C 1
ATOM 1374 O O . GLU A 1 178 ? 36.803 1.848 -56.233 1.00 95.06 178 GLU A O 1
ATOM 1379 N N . LEU A 1 179 ? 36.436 0.899 -54.241 1.00 94.69 179 LEU A N 1
ATOM 1380 C CA . LEU A 1 179 ? 37.484 -0.115 -54.405 1.00 94.69 179 LEU A CA 1
ATOM 1381 C C . LEU A 1 179 ? 37.191 -1.060 -55.579 1.00 94.69 179 LEU A C 1
ATOM 1383 O O . LEU A 1 179 ? 38.094 -1.361 -56.356 1.00 94.69 179 LEU A O 1
ATOM 1387 N N . GLN A 1 180 ? 35.939 -1.493 -55.752 1.00 94.62 180 GLN A N 1
ATOM 1388 C CA . GLN A 1 180 ? 35.509 -2.285 -56.911 1.00 94.62 180 GLN A CA 1
ATOM 1389 C C . GLN A 1 180 ? 35.731 -1.519 -58.218 1.00 94.62 180 GLN A C 1
ATOM 1391 O O . GLN A 1 180 ? 36.293 -2.061 -59.168 1.00 94.62 180 GLN A O 1
ATOM 1396 N N . ARG A 1 181 ? 35.370 -0.234 -58.240 1.00 92.81 181 ARG A N 1
ATOM 1397 C CA . ARG A 1 181 ? 35.553 0.660 -59.385 1.00 92.81 181 ARG A CA 1
ATOM 1398 C C . ARG A 1 181 ? 37.028 0.847 -59.769 1.00 92.81 181 ARG A C 1
ATOM 1400 O O . ARG A 1 181 ? 37.328 1.016 -60.953 1.00 92.81 181 ARG A O 1
ATOM 1407 N N . ILE A 1 182 ? 37.929 0.842 -58.786 1.00 93.19 182 ILE A N 1
ATOM 1408 C CA . ILE A 1 182 ? 39.387 0.886 -58.979 1.00 93.19 182 ILE A CA 1
ATOM 1409 C C . ILE A 1 182 ? 39.924 -0.460 -59.486 1.00 93.19 182 ILE A C 1
ATOM 1411 O O . ILE A 1 182 ? 40.799 -0.475 -60.349 1.00 93.19 182 ILE A O 1
ATOM 1415 N N . LEU A 1 183 ? 39.413 -1.584 -58.974 1.00 91.69 183 LEU A N 1
ATOM 1416 C CA . LEU A 1 183 ? 39.803 -2.922 -59.434 1.00 91.69 183 LEU A CA 1
ATOM 1417 C C . LEU A 1 183 ? 39.395 -3.177 -60.892 1.00 91.69 183 LEU A C 1
ATOM 1419 O O . LEU A 1 183 ? 40.147 -3.810 -61.628 1.00 91.69 183 LEU A O 1
ATOM 1423 N N . GLU A 1 184 ? 38.229 -2.681 -61.310 1.00 93.50 184 GLU A N 1
ATOM 1424 C CA . GLU A 1 184 ? 37.736 -2.815 -62.687 1.00 93.50 184 GLU A CA 1
ATOM 1425 C C . GLU A 1 184 ? 38.487 -1.904 -63.677 1.00 93.50 184 GLU A C 1
ATOM 1427 O O . GLU A 1 184 ? 38.681 -2.272 -64.833 1.00 93.50 184 GLU A O 1
ATOM 1432 N N . ASP A 1 185 ? 38.968 -0.741 -63.223 1.00 90.12 185 ASP A N 1
ATOM 1433 C CA . ASP A 1 185 ? 39.753 0.196 -64.033 1.00 90.12 185 ASP A CA 1
ATOM 1434 C C . ASP A 1 185 ? 41.006 0.686 -63.274 1.00 90.12 185 ASP A C 1
ATOM 1436 O O . ASP A 1 185 ? 41.000 1.768 -62.669 1.00 90.12 185 ASP A O 1
ATOM 1440 N N . PRO A 1 186 ? 42.124 -0.069 -63.324 1.00 80.00 186 PRO A N 1
ATOM 1441 C CA . PRO A 1 186 ? 43.349 0.260 -62.591 1.00 80.00 186 PRO A CA 1
ATOM 1442 C C . PRO A 1 186 ? 44.042 1.524 -63.116 1.00 80.00 186 PRO A C 1
ATOM 1444 O O . PRO A 1 186 ? 44.943 2.057 -62.463 1.00 80.00 186 PRO A O 1
ATOM 1447 N N . SER A 1 187 ? 43.631 2.043 -64.281 1.00 79.62 187 SER A N 1
ATOM 1448 C CA . SER A 1 187 ? 44.130 3.320 -64.795 1.00 79.62 187 SER A CA 1
ATOM 1449 C C . SER A 1 187 ? 43.643 4.514 -63.960 1.00 79.62 187 SER A C 1
ATOM 1451 O O . SER A 1 187 ? 44.304 5.553 -63.945 1.00 79.62 187 SER A O 1
ATOM 1453 N N . ARG A 1 188 ? 42.574 4.350 -63.163 1.00 71.38 188 ARG A N 1
ATOM 1454 C CA . ARG A 1 188 ? 42.044 5.380 -62.247 1.00 71.38 188 ARG A CA 1
ATOM 1455 C C . ARG A 1 188 ? 42.956 5.701 -61.075 1.00 71.38 188 ARG A C 1
ATOM 1457 O O . ARG A 1 188 ? 42.958 6.837 -60.614 1.00 71.38 188 ARG A O 1
ATOM 1464 N N . LEU A 1 189 ? 43.806 4.762 -60.660 1.00 70.25 189 LEU A N 1
ATOM 1465 C CA . LEU A 1 189 ? 44.871 5.038 -59.688 1.00 70.25 189 LEU A CA 1
ATOM 1466 C C . LEU A 1 189 ? 45.896 6.054 -60.221 1.00 70.25 189 LEU A C 1
ATOM 1468 O O . LEU A 1 189 ? 46.629 6.649 -59.438 1.00 70.25 189 LEU A O 1
ATOM 1472 N N . LYS A 1 190 ? 45.954 6.261 -61.546 1.00 67.62 190 LYS A N 1
ATOM 1473 C CA . LYS A 1 190 ? 46.876 7.199 -62.204 1.00 67.62 190 LYS A CA 1
ATOM 1474 C C . LYS A 1 190 ? 46.264 8.585 -62.457 1.00 67.62 190 LYS A C 1
ATOM 1476 O O . LYS A 1 190 ? 46.925 9.429 -63.060 1.00 67.62 190 LYS A O 1
ATOM 1481 N N . ALA A 1 191 ? 45.036 8.856 -62.011 1.00 55.69 191 ALA A N 1
ATOM 1482 C CA . ALA A 1 191 ? 44.364 10.122 -62.288 1.00 55.69 191 ALA A CA 1
ATOM 1483 C C . ALA A 1 191 ? 44.685 11.211 -61.248 1.00 55.69 191 ALA A C 1
ATOM 1485 O O . ALA A 1 191 ? 43.936 11.437 -60.303 1.00 55.69 191 ALA A O 1
ATOM 1486 N N . ALA A 1 192 ? 45.776 11.933 -61.497 1.00 53.31 192 ALA A N 1
ATOM 1487 C CA . ALA A 1 192 ? 45.823 13.391 -61.385 1.00 53.31 192 ALA A CA 1
ATOM 1488 C C . ALA A 1 192 ? 46.969 13.905 -62.271 1.00 53.31 192 ALA A C 1
ATOM 1490 O O . ALA A 1 192 ? 48.096 14.096 -61.817 1.00 53.31 192 ALA A O 1
ATOM 1491 N N . THR A 1 193 ? 46.700 14.120 -63.561 1.00 58.34 193 THR A N 1
ATOM 1492 C CA . THR A 1 193 ? 47.505 15.076 -64.332 1.00 58.34 193 THR A CA 1
ATOM 1493 C C . THR A 1 193 ? 47.144 16.465 -63.790 1.00 58.34 193 THR A C 1
ATOM 1495 O O . THR A 1 193 ? 45.953 16.783 -63.758 1.00 58.34 193 THR A O 1
ATOM 1498 N N . PRO A 1 194 ? 48.100 17.274 -63.298 1.00 62.75 194 PRO A N 1
ATOM 1499 C CA . PRO A 1 194 ? 47.791 18.618 -62.819 1.00 62.75 194 PRO A CA 1
ATOM 1500 C C . PRO A 1 194 ? 47.171 19.444 -63.958 1.00 62.75 194 PRO A C 1
ATOM 1502 O O . PRO A 1 194 ? 47.554 19.244 -65.117 1.00 62.75 194 PRO A O 1
ATOM 1505 N N . PRO A 1 195 ? 46.222 20.358 -63.674 1.00 65.75 195 PRO A N 1
ATOM 1506 C CA . PRO A 1 195 ? 45.712 21.253 -64.702 1.00 65.75 195 PRO A CA 1
ATOM 1507 C C . PRO A 1 195 ? 46.894 22.033 -65.287 1.00 65.75 195 PRO A C 1
ATOM 1509 O O . PRO A 1 195 ? 47.692 22.607 -64.545 1.00 65.75 195 PRO A O 1
ATOM 1512 N N . ALA A 1 196 ? 47.041 21.999 -66.613 1.00 61.69 196 ALA A N 1
ATOM 1513 C CA . ALA A 1 196 ? 48.085 22.739 -67.306 1.00 61.69 196 ALA A CA 1
ATOM 1514 C C . ALA A 1 196 ? 47.975 24.223 -66.928 1.00 61.69 196 ALA A C 1
ATOM 1516 O O . ALA A 1 196 ? 46.922 24.835 -67.110 1.00 61.69 196 ALA A O 1
ATOM 1517 N N . ALA A 1 197 ? 49.050 24.781 -66.370 1.00 58.31 197 ALA A N 1
ATOM 1518 C CA . ALA A 1 197 ? 49.139 26.201 -66.083 1.00 58.31 197 ALA A CA 1
ATOM 1519 C C . ALA A 1 197 ? 48.944 26.976 -67.393 1.00 58.31 197 ALA A C 1
ATOM 1521 O O . ALA A 1 197 ? 49.760 26.879 -68.309 1.00 58.31 197 ALA A O 1
ATOM 1522 N N . VAL A 1 198 ? 47.845 27.724 -67.484 1.00 63.12 198 VAL A N 1
ATOM 1523 C CA . VAL A 1 198 ? 47.649 28.729 -68.527 1.00 63.12 198 VAL A CA 1
ATOM 1524 C C . VAL A 1 198 ? 48.670 29.828 -68.249 1.00 63.12 198 VAL A C 1
ATOM 1526 O O . VAL A 1 198 ? 48.520 30.606 -67.311 1.00 63.12 198 VAL A O 1
ATOM 1529 N N . THR A 1 199 ? 49.767 29.839 -68.999 1.00 61.91 199 THR A N 1
ATOM 1530 C CA . THR A 1 199 ? 50.727 30.942 -68.980 1.00 61.91 199 THR A CA 1
ATOM 1531 C C . THR A 1 199 ? 50.145 32.090 -69.796 1.00 61.91 199 THR A C 1
ATOM 1533 O O . THR A 1 199 ? 50.154 32.031 -71.027 1.00 61.91 199 THR A O 1
ATOM 1536 N N . ASP A 1 200 ? 49.647 33.127 -69.127 1.00 66.69 200 ASP A N 1
ATOM 1537 C CA . ASP A 1 200 ? 49.385 34.410 -69.780 1.00 66.69 200 ASP A CA 1
ATOM 1538 C C . ASP A 1 200 ? 50.716 35.004 -70.287 1.00 66.69 200 ASP A C 1
ATOM 1540 O O . ASP A 1 200 ? 51.703 35.032 -69.540 1.00 66.69 200 ASP A O 1
ATOM 1544 N N . PRO A 1 201 ? 50.802 35.470 -71.547 1.00 68.44 201 PRO A N 1
ATOM 1545 C CA . PRO A 1 201 ? 52.021 36.075 -72.062 1.00 68.44 201 PRO A CA 1
ATOM 1546 C C . PRO A 1 201 ? 52.261 37.450 -71.420 1.00 68.44 201 PRO A C 1
ATOM 1548 O O . PRO A 1 201 ? 51.452 38.369 -71.537 1.00 68.44 201 PRO A O 1
ATOM 1551 N N . VAL A 1 202 ? 53.418 37.595 -70.769 1.00 70.69 202 VAL A N 1
ATOM 1552 C CA . VAL A 1 202 ? 53.929 38.861 -70.220 1.00 70.69 202 VAL A CA 1
ATOM 1553 C C . VAL A 1 202 ? 54.181 39.863 -71.362 1.00 70.69 202 VAL A C 1
ATOM 1555 O O . VAL A 1 202 ? 54.898 39.522 -72.308 1.00 70.69 202 VAL A O 1
ATOM 1558 N N . PRO A 1 203 ? 53.658 41.104 -71.308 1.00 72.19 203 PRO A N 1
ATOM 1559 C CA . PRO A 1 203 ? 53.968 42.118 -72.307 1.00 72.19 203 PRO A CA 1
ATOM 1560 C C . PRO A 1 203 ? 55.375 42.696 -72.085 1.00 72.19 203 PRO A C 1
ATOM 1562 O O . PRO A 1 203 ? 55.728 43.148 -70.997 1.00 72.19 203 PRO A O 1
ATOM 1565 N N . VAL A 1 204 ? 56.180 42.683 -73.149 1.00 71.94 204 VAL A N 1
ATOM 1566 C CA . VAL A 1 204 ? 57.539 43.244 -73.206 1.00 71.94 204 VAL A CA 1
ATOM 1567 C C . VAL A 1 204 ? 57.473 44.783 -73.194 1.00 71.94 204 VAL A C 1
ATOM 1569 O O . VAL A 1 204 ? 56.698 45.343 -73.975 1.00 71.94 204 VAL A O 1
ATOM 1572 N N . PRO A 1 205 ? 58.279 45.498 -72.383 1.00 67.75 205 PRO A N 1
ATOM 1573 C CA . PRO A 1 205 ? 58.326 46.957 -72.426 1.00 67.75 205 PRO A CA 1
ATOM 1574 C C . PRO A 1 205 ? 59.134 47.435 -73.644 1.00 67.75 205 PRO A C 1
ATOM 1576 O O . PRO A 1 205 ? 60.204 46.903 -73.942 1.00 67.75 205 PRO A O 1
ATOM 1579 N N . LYS A 1 206 ? 58.614 48.437 -74.360 1.00 67.00 206 LYS A N 1
ATOM 1580 C CA . LYS A 1 206 ? 59.332 49.146 -75.434 1.00 67.00 206 LYS A CA 1
ATOM 1581 C C . LYS A 1 206 ? 60.091 50.365 -74.868 1.00 67.00 206 LYS A C 1
ATOM 1583 O O . LYS A 1 206 ? 59.653 50.878 -73.840 1.00 67.00 206 LYS A O 1
ATOM 1588 N N . PRO A 1 207 ? 61.215 50.754 -75.506 1.00 68.69 207 PRO A N 1
ATOM 1589 C CA . PRO A 1 207 ? 62.233 51.661 -74.959 1.00 68.69 207 PRO A CA 1
ATOM 1590 C C . PRO A 1 207 ? 61.787 53.117 -74.823 1.00 68.69 207 PRO A C 1
ATOM 1592 O O . PRO A 1 207 ? 60.908 53.544 -75.607 1.00 68.69 207 PRO A O 1
#

Sequence (207 aa):
MDLTPQVINEIEFSMARRGYDPDQVDEFLEKVAVAVADLNTGLAEARERVAAAERRAEEAEVKASQRPERVVEVPAEQSASAAAVAAEAEAELETLKRTLVLAQRTADAAVKEAEVEARRIVGAAEADARAAHEDTRRRLVDELSTLEVSRDSLRDDVRAIERHLDEQRLRLRGSIAELQRILEDPSRLKAATPPAAVTDPVPVPKP

Secondary structure (DSSP, 8-state):
----HHHHHHPPPPB-SSSB-HHHHHHHHHHHHHHHHHHHHHHHHHHHHHHHHHHHHHHHHHHHHTS--------TT-HHHHHHHHHHHHHHHHHHHHHHHHHHHHHHHHHHHHHHHHHHHHHHHHHHHHHHHHHHHHHHHHHHHHHHHHHHHHHHHHHHHHHHHHHHHHHHHHHHHHHHHHHH-GGGGG--PPPP---PPPPPPP-

Foldseek 3Di:
DDPDPVVVVPDDFDDDPHGGDPVVVVVVVVVVVVVVVVVVVVVVVVVVVVVVVVVVVVVVVVVVVPPDPPPDDDDDPCPVVVVVVVVVVVVVVVVVVVVVVVVVVVVVVVVVVVVVVVCVVVVVVVVVVVVVVVVVVVVVVVVVVVVVVVVVVVVVVVVVVVVVVVVVVVVVVVVVVVVVVCVVPVCVVVPDPDPPPPDDDDDDDDD